Protein 4E6F (pdb70)

Foldseek 3Di:
DDDCVCQFPPLFDDDPLFTKDKDKDFQQPFLQVLLVLLVLLVVQVVQVDPQWGWDDADRVQSKTKIKHKHKQWLDDDPPDTFIKIKIWMWIWGTGNRMIMIMIGQIWIQGPNHDIGTCSVAQDCVHFADPVRPDGPVVRVSVSVRVSVVSVVVSSVVSSPDDDPDD/DCPCLFPPLFDADPLWTKDKDKDFQQVALQVLLVLLVLLVVQVVQVDPQRGWDDDDSVQSKTKTKHKHKQWLDDDPPDTFIKIWIWMWMWGTHGRMIMIMTTFIWIAGPNHDIDTCSQQADLVHQAPPVRPDGDVVRVSVSVRVSVVSVCVSVVVSSPDDDPDVVVVD

Solvent-accessible surface area: 19077 Å² total

Secondary structure (DSSP, 8-state):
----GGGSTTSS-EETTEEEEEEEEE----HHHHHH-----HHHHTT-STT-EEEEEETTTTEEEEEEEEEEEEEE-SS-EEEEEEEEEEEEEEETTEEEEEEEEEEEEETTTEEEEGGGTTSHHHHB-TTSSSB-GGGHHHHHHHHHHHH---HHHHTTPPP---/--GGGSTTSS-EETTEE-EEEEEE----HHHHHH-----HHHHTT-STTSEEEEEETTTTEEEEEEEEEEEEEE-SS-EEEEEEEEEEEEEEETTEEEEEEEEEEEEETTTEEEEHHHHTSHHHHB-TTSSSB-GGGHHHHHHHHHHHH---HHHHTT-----HHHH-

B-factor: mean 24.53, std 13.23, range [7.17, 106.26]

Nearest PDB structures (foldseek):
  4e6f-assembly1_A  TM=1.004E+00  e=3.365E-34  Bacteroides ovatus ATCC 8483
  4jhy-assembly1_A  TM=7.981E-01  e=1.405E-10  Parabacteroides distasonis ATCC 8503
  5d0q-assembly1_C  TM=5.333E-01  e=7.182E-05  Escherichia coli
  6hoo-assembly1_B  TM=2.064E-01  e=4.502E-01  Klebsiella pneumoniae
  3evr-assembly1_A  TM=3.050E-01  e=6.017E+00  Aequorea victoria

CATH classification: 3.30.530.80

Radius of gyration: 22.28 Å; Cα contacts (8 Å, |Δi|>4): 698; chains: 2; bounding box: 56×44×60 Å

Structure (mmCIF, N/CA/C/O backbone):
data_4E6F
#
_entry.id   4E6F
#
_cell.length_a   49.237
_cell.length_b   89.078
_cell.length_c   52.586
_cell.angle_alpha   90.000
_cell.angle_beta   105.490
_cell.angle_gamma   90.000
#
_symmetry.space_group_name_H-M   'P 1 21 1'
#
loop_
_entity.id
_entity.type
_entity.pdbx_description
1 polymer 'Uncharacterized protein'
2 non-polymer 'NITRATE ION'
3 non-polymer 1,2-ETHANEDIOL
4 water water
#
loop_
_atom_site.group_PDB
_atom_site.id
_atom_site.type_symbol
_atom_site.label_atom_id
_atom_site.label_alt_id
_atom_site.label_comp_id
_atom_site.label_asym_id
_atom_site.label_entity_id
_atom_site.label_seq_id
_atom_site.pdbx_PDB_ins_code
_atom_site.Cartn_x
_atom_site.Cartn_y
_atom_site.Cartn_z
_atom_site.occupancy
_atom_site.B_iso_or_equiv
_atom_site.auth_seq_id
_atom_site.auth_comp_id
_atom_site.auth_asym_id
_atom_site.auth_atom_id
_atom_site.pdbx_PDB_model_num
ATOM 1 N N . LYS A 1 7 ? 26.082 39.837 31.091 1.00 60.75 30 LYS A N 1
ATOM 2 C CA . LYS A 1 7 ? 27.324 40.386 30.554 1.00 60.77 30 LYS A CA 1
ATOM 3 C C . LYS A 1 7 ? 27.726 39.647 29.268 1.00 61.67 30 LYS A C 1
ATOM 4 O O . LYS A 1 7 ? 27.860 40.28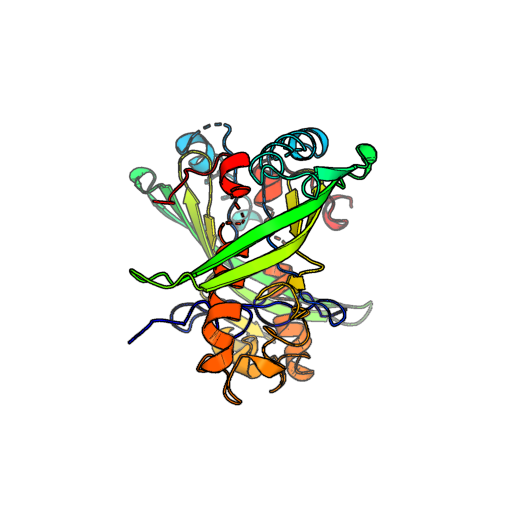9 28.220 1.00 61.81 30 LYS A O 1
ATOM 6 N N . LYS A 1 8 ? 27.893 38.301 29.342 1.00 55.15 31 LYS A N 1
ATOM 7 C CA . LYS A 1 8 ? 28.264 37.462 28.195 1.00 52.61 31 LYS A CA 1
ATOM 8 C C . LYS A 1 8 ? 27.188 37.501 27.112 1.00 51.22 31 LYS A C 1
ATOM 9 O O . LYS A 1 8 ? 25.999 37.340 27.417 1.00 50.94 31 LYS A O 1
ATOM 15 N N . ASP A 1 9 ? 27.606 37.731 25.853 1.00 42.61 32 ASP A N 1
ATOM 16 C CA . ASP A 1 9 ? 26.702 37.734 24.713 1.00 39.32 32 ASP A CA 1
ATOM 17 C C . ASP A 1 9 ? 26.611 36.291 24.205 1.00 36.58 32 ASP A C 1
ATOM 18 O O . ASP A 1 9 ? 27.543 35.788 23.562 1.00 36.29 32 ASP A O 1
ATOM 23 N N . ASP A 1 10 ? 25.506 35.615 24.549 1.00 27.97 33 ASP A N 1
ATOM 24 C CA . ASP A 1 10 ? 25.299 34.204 24.201 1.00 24.21 33 ASP A CA 1
ATOM 25 C C . ASP A 1 10 ? 24.342 34.008 23.018 1.00 27.06 33 ASP A C 1
ATOM 26 O O . ASP A 1 10 ? 23.873 32.890 22.789 1.00 26.05 33 ASP A O 1
ATOM 31 N N . THR A 1 11 ? 24.099 35.073 22.227 1.00 24.65 34 THR A N 1
ATOM 32 C CA . THR A 1 11 ? 23.222 35.051 21.056 1.00 24.51 34 THR A CA 1
ATOM 33 C C . THR A 1 11 ? 23.481 33.812 20.159 1.00 24.94 34 THR A C 1
ATOM 34 O O . THR A 1 11 ? 22.536 33.165 19.722 1.00 24.67 34 THR A O 1
ATOM 38 N N . ARG A 1 12 ? 24.757 33.484 19.910 1.00 21.92 35 ARG A N 1
ATOM 39 C CA . ARG A 1 12 ? 25.168 32.384 19.035 1.00 20.79 35 ARG A CA 1
ATOM 40 C C . ARG A 1 12 ? 24.619 31.031 19.503 1.00 22.21 35 ARG A C 1
ATOM 41 O O . ARG A 1 12 ? 24.335 30.165 18.684 1.00 21.26 35 ARG A O 1
ATOM 49 N N . TYR A 1 13 ? 24.483 30.858 20.814 1.00 19.11 36 TYR A N 1
ATOM 50 C CA . TYR A 1 13 ? 24.213 29.553 21.428 1.00 17.58 36 TYR A CA 1
ATOM 51 C C . TYR A 1 13 ? 22.737 29.229 21.711 1.00 20.06 36 TYR A C 1
ATOM 52 O O . TYR A 1 13 ? 22.443 28.195 22.328 1.00 18.86 36 TYR A O 1
ATOM 61 N N . LEU A 1 14 ? 21.820 30.053 21.242 1.00 19.61 37 LEU A N 1
ATOM 62 C CA . LEU A 1 14 ? 20.419 29.857 21.572 1.00 20.06 37 LEU A CA 1
ATOM 63 C C . LEU A 1 14 ? 19.698 28.990 20.499 1.00 24.61 37 LEU A C 1
ATOM 64 O O . LEU A 1 14 ? 20.253 27.977 20.084 1.00 21.00 37 LEU A O 1
ATOM 69 N N . VAL A 1 15 ? 18.462 29.340 20.108 1.00 25.27 38 VAL A N 1
ATOM 70 C CA . VAL A 1 15 ? 17.624 28.615 19.146 1.00 26.40 38 VAL A CA 1
ATOM 71 C C . VAL A 1 15 ? 18.450 28.163 17.896 1.00 25.73 38 VAL A C 1
ATOM 72 O O . VAL A 1 15 ? 19.127 28.996 17.290 1.00 25.09 38 VAL A O 1
ATOM 76 N N . GLY A 1 16 ? 18.434 26.861 17.597 1.00 21.59 39 GLY A N 1
ATOM 77 C CA . GLY A 1 16 ? 19.112 26.291 16.431 1.00 21.62 39 GLY A CA 1
ATOM 78 C C . GLY A 1 16 ? 20.611 26.032 16.519 1.00 23.45 39 GLY A C 1
ATOM 79 O O . GLY A 1 16 ? 21.193 25.492 15.571 1.00 23.07 39 GLY A O 1
ATOM 80 N N . ALA A 1 17 ? 21.268 26.417 17.637 1.00 19.49 40 ALA A N 1
ATOM 81 C CA . ALA A 1 17 ? 22.721 26.239 17.746 1.00 17.71 40 ALA A CA 1
ATOM 82 C C . ALA A 1 17 ? 23.143 24.770 17.837 1.00 17.38 40 ALA A C 1
ATOM 83 O O . ALA A 1 17 ? 24.287 24.457 17.500 1.00 16.46 40 ALA A O 1
ATOM 85 N N . VAL A 1 18 ? 22.257 23.883 18.341 1.00 15.10 41 VAL A N 1
ATOM 86 C CA . VAL A 1 18 ? 22.584 22.459 18.515 1.00 14.44 41 VAL A CA 1
ATOM 87 C C . VAL A 1 18 ? 21.541 21.648 17.717 1.00 16.44 41 VAL A C 1
ATOM 88 O O . VAL A 1 18 ? 20.475 21.307 18.248 1.00 17.54 41 VAL A O 1
ATOM 92 N N . PRO A 1 19 ? 21.796 21.385 16.424 1.00 15.26 42 PRO A N 1
ATOM 93 C CA . PRO A 1 19 ? 20.783 20.705 15.622 1.00 15.17 42 PRO A CA 1
ATOM 94 C C . PRO A 1 19 ? 20.648 19.242 15.977 1.00 18.68 42 PRO A C 1
ATOM 95 O O . PRO A 1 19 ? 21.623 18.583 16.365 1.00 16.99 42 PRO A O 1
ATOM 99 N N . GLU A 1 20 ? 19.423 18.739 15.813 1.00 16.98 43 GLU A N 1
ATOM 100 C CA . GLU A 1 20 ? 19.103 17.335 16.040 1.00 17.46 43 GLU A CA 1
ATOM 101 C C . GLU A 1 20 ? 18.556 16.746 14.753 1.00 21.86 43 GLU A C 1
ATOM 102 O O . GLU A 1 20 ? 17.751 17.387 14.059 1.00 20.94 43 GLU A O 1
ATOM 108 N N . VAL A 1 21 ? 19.030 15.542 14.420 1.00 19.08 44 VAL A N 1
ATOM 109 C CA . VAL A 1 21 ? 18.608 14.793 13.229 1.00 19.49 44 VAL A CA 1
ATOM 110 C C . VAL A 1 21 ? 18.278 13.384 13.702 1.00 22.99 44 VAL A C 1
ATOM 111 O O . VAL A 1 21 ? 19.142 12.727 14.285 1.00 21.44 44 VAL A O 1
ATOM 115 N N . ASP A 1 22 ? 17.017 12.944 13.493 1.00 23.60 45 ASP A N 1
ATOM 116 C CA . ASP A 1 22 ? 16.527 11.619 13.925 1.00 25.47 45 ASP A CA 1
ATOM 117 C C . ASP A 1 22 ? 16.870 11.363 15.423 1.00 27.96 45 ASP A C 1
ATOM 118 O O . ASP A 1 22 ? 17.372 10.293 15.787 1.00 27.36 45 ASP A O 1
ATOM 123 N N . GLY A 1 23 ? 16.642 12.382 16.252 1.00 24.31 46 GLY A N 1
ATOM 124 C CA . GLY A 1 23 ? 16.878 12.355 17.697 1.00 24.25 46 GLY A CA 1
ATOM 125 C C . GLY A 1 23 ? 18.322 12.412 18.171 1.00 23.78 46 GLY A C 1
ATOM 126 O O . GLY A 1 23 ? 18.583 12.230 19.363 1.00 25.31 46 GLY A O 1
ATOM 127 N N . LYS A 1 24 ? 19.271 12.678 17.252 1.00 18.26 47 LYS A N 1
ATOM 128 C CA A LYS A 1 24 ? 20.702 12.733 17.584 0.70 16.96 47 LYS A CA 1
ATOM 129 C CA B LYS A 1 24 ? 20.692 12.740 17.610 0.30 16.47 47 LYS A CA 1
ATOM 130 C C . LYS A 1 24 ? 21.297 14.099 17.277 1.00 17.09 47 LYS A C 1
ATOM 131 O O . LYS A 1 24 ? 20.878 14.748 16.327 1.00 17.20 47 LYS A O 1
ATOM 142 N N . VAL A 1 25 ? 22.296 14.511 18.055 1.00 14.48 48 VAL A N 1
ATOM 143 C CA . VAL A 1 25 ? 22.958 15.790 17.806 1.00 12.93 48 VAL A CA 1
ATOM 144 C C . VAL A 1 25 ? 23.856 15.654 16.588 1.00 14.10 48 VAL A C 1
ATOM 145 O O . VAL A 1 25 ? 24.747 14.787 16.551 1.00 14.53 48 VAL A O 1
ATOM 149 N N . VAL A 1 26 ? 23.637 16.521 15.590 1.00 11.91 49 VAL A N 1
ATOM 150 C CA . VAL A 1 26 ? 24.466 16.538 14.395 1.00 11.95 49 VAL A CA 1
ATOM 151 C C . VAL A 1 26 ? 24.727 17.989 14.022 1.00 14.70 49 VAL A C 1
ATOM 152 O O . VAL A 1 26 ? 23.785 18.678 13.622 1.00 15.69 49 VAL A O 1
ATOM 156 N N . PHE A 1 27 ? 25.967 18.462 14.143 1.00 12.32 50 PHE A N 1
ATOM 157 C CA . PHE A 1 27 ? 26.289 19.804 13.634 1.00 11.92 50 PHE A CA 1
ATOM 158 C C . PHE A 1 27 ? 26.585 19.650 12.159 1.00 15.01 50 PHE A C 1
ATOM 159 O O . PHE A 1 27 ? 27.186 18.651 11.771 1.00 14.10 50 PHE A O 1
ATOM 167 N N . SER A 1 28 ? 26.159 20.585 11.332 1.00 14.53 51 SER A N 1
ATOM 168 C CA . SER A 1 28 ? 26.431 20.430 9.906 1.00 15.08 51 SER A CA 1
ATOM 169 C C . SER A 1 28 ? 26.641 21.764 9.215 1.00 19.44 51 SER A C 1
ATOM 170 O O . SER A 1 28 ? 26.146 22.813 9.660 1.00 19.20 51 SER A O 1
ATOM 173 N N . LYS A 1 29 ? 27.372 21.704 8.107 1.00 15.36 52 LYS A N 1
ATOM 174 C CA . LYS A 1 29 ? 27.584 22.867 7.267 1.00 14.85 52 LYS A CA 1
ATOM 175 C C . LYS A 1 29 ? 27.736 22.408 5.859 1.00 16.80 52 LYS A C 1
ATOM 176 O O . LYS A 1 29 ? 28.450 21.425 5.575 1.00 15.43 52 LYS A O 1
ATOM 182 N N . GLU A 1 30 ? 27.058 23.123 4.963 1.00 16.45 53 GLU A N 1
ATOM 183 C CA A GLU A 1 30 ? 27.174 22.870 3.542 0.70 16.90 53 GLU A CA 1
ATOM 184 C CA B GLU A 1 30 ? 27.155 22.887 3.538 0.30 16.43 53 GLU A CA 1
ATOM 185 C C . GLU A 1 30 ? 28.135 23.876 2.948 1.00 18.64 53 GLU A C 1
ATOM 186 O O . GLU A 1 30 ? 28.164 25.055 3.381 1.00 17.84 53 GLU A O 1
ATOM 197 N N . PHE A 1 31 ? 28.893 23.437 1.958 1.00 14.22 54 PHE A N 1
ATOM 198 C CA . PHE A 1 31 ? 29.839 24.318 1.270 1.00 14.61 54 PHE A CA 1
ATOM 199 C C . PHE A 1 31 ? 29.543 24.270 -0.205 1.00 16.12 54 PHE A C 1
ATOM 200 O O . PHE A 1 31 ? 29.346 23.173 -0.767 1.00 15.83 54 PHE A O 1
ATOM 208 N N . GLN A 1 32 ? 29.479 25.465 -0.832 1.00 14.30 55 GLN A N 1
ATOM 209 C CA . GLN A 1 32 ? 29.284 25.572 -2.266 1.00 14.72 55 GLN A CA 1
ATOM 210 C C . GLN A 1 32 ? 30.612 25.871 -2.908 1.00 16.86 55 GLN A C 1
ATOM 211 O O . GLN A 1 32 ? 31.166 26.947 -2.661 1.00 17.61 55 GLN A O 1
ATOM 217 N N . ILE A 1 33 ? 31.119 24.921 -3.713 1.00 15.03 56 ILE A N 1
ATOM 218 C CA A ILE A 1 33 ? 32.383 25.040 -4.447 0.70 17.42 56 ILE A CA 1
ATOM 219 C CA B ILE A 1 33 ? 32.385 25.074 -4.456 0.30 13.39 56 ILE A CA 1
ATOM 220 C C . ILE A 1 33 ? 32.024 24.714 -5.899 1.00 18.28 56 ILE A C 1
ATOM 221 O O . ILE A 1 33 ? 32.369 23.642 -6.415 1.00 17.69 56 ILE A O 1
ATOM 230 N N . PRO A 1 34 ? 31.200 25.589 -6.535 1.00 16.78 57 PRO A N 1
ATOM 231 C CA . PRO A 1 34 ? 30.614 25.237 -7.830 1.00 17.44 57 PRO A CA 1
ATOM 232 C C . PRO A 1 34 ? 31.533 24.884 -8.970 1.00 22.79 57 PRO A C 1
ATOM 233 O O . PRO A 1 34 ? 31.123 24.112 -9.848 1.00 23.42 57 PRO A O 1
ATOM 237 N N . GLY A 1 35 ? 32.734 25.430 -8.985 1.00 20.46 58 GLY A N 1
ATOM 238 C CA . GLY A 1 35 ? 33.639 25.078 -10.078 1.00 21.04 58 GLY A CA 1
ATOM 239 C C . GLY A 1 35 ? 34.284 23.701 -9.984 1.00 24.92 58 GLY A C 1
ATOM 240 O O . GLY A 1 35 ? 34.780 23.188 -11.000 1.00 26.32 58 GLY A O 1
ATOM 249 N N . SER A 1 37 ? 34.767 19.508 -9.391 1.00 20.66 60 SER A N 1
ATOM 250 C CA . SER A 1 37 ? 34.085 18.243 -9.621 1.00 19.95 60 SER A CA 1
ATOM 251 C C . SER A 1 37 ? 34.015 17.472 -8.321 1.00 21.32 60 SER A C 1
ATOM 252 O O . SER A 1 37 ? 34.728 17.809 -7.364 1.00 19.74 60 SER A O 1
ATOM 255 N N . GLN A 1 38 ? 33.191 16.420 -8.294 1.00 19.35 61 GLN A N 1
ATOM 256 C CA . GLN A 1 38 ? 33.099 15.583 -7.094 1.00 17.98 61 GLN A CA 1
ATOM 257 C C . GLN A 1 38 ? 34.499 15.059 -6.681 1.00 21.66 61 GLN A C 1
ATOM 258 O O . GLN A 1 38 ? 34.841 15.089 -5.481 1.00 20.97 61 GLN A O 1
ATOM 264 N N . ALA A 1 39 ? 35.303 14.585 -7.660 1.00 20.96 62 ALA A N 1
ATOM 265 C CA . ALA A 1 39 ? 36.642 14.041 -7.397 1.00 21.79 62 ALA A CA 1
ATOM 266 C C . ALA A 1 39 ? 37.580 15.087 -6.786 1.00 23.65 62 ALA A C 1
ATOM 267 O O . ALA A 1 39 ? 38.280 14.777 -5.833 1.00 22.94 62 ALA A O 1
ATOM 269 N N . GLN A 1 40 ? 37.527 16.345 -7.259 1.00 20.93 63 GLN A N 1
ATOM 270 C CA . GLN A 1 40 ? 38.378 17.399 -6.691 1.00 19.30 63 GLN A CA 1
ATOM 271 C C . GLN A 1 40 ? 38.004 17.701 -5.214 1.00 21.26 63 GLN A C 1
ATOM 272 O O . GLN A 1 40 ? 38.873 17.934 -4.367 1.00 20.29 63 GLN A O 1
ATOM 278 N N . ILE A 1 41 ? 36.710 17.716 -4.929 1.00 17.89 64 ILE A N 1
ATOM 279 C CA . ILE A 1 41 ? 36.217 17.998 -3.563 1.00 16.00 64 ILE A CA 1
ATOM 280 C C . ILE A 1 41 ? 36.614 16.849 -2.632 1.00 19.34 64 ILE A C 1
ATOM 281 O O . ILE A 1 41 ? 37.115 17.078 -1.513 1.00 17.90 64 ILE A O 1
ATOM 286 N N . TYR A 1 42 ? 36.400 15.604 -3.119 1.00 16.70 65 TYR A N 1
ATOM 287 C CA . TYR A 1 42 ? 36.734 14.401 -2.363 1.00 16.23 65 TYR A CA 1
ATOM 288 C C . TYR A 1 42 ? 38.240 14.400 -2.016 1.00 19.62 65 TYR A C 1
ATOM 289 O O . TYR A 1 42 ? 38.599 14.091 -0.876 1.00 18.88 65 TYR A O 1
ATOM 298 N N . ASP A 1 43 ? 39.124 14.742 -2.994 1.00 18.43 66 ASP A N 1
ATOM 299 C CA A ASP A 1 43 ? 40.560 14.752 -2.725 0.70 18.15 66 ASP A CA 1
ATOM 300 C CA B ASP A 1 43 ? 40.574 14.780 -2.775 0.30 18.68 66 ASP A CA 1
ATOM 301 C C . ASP A 1 43 ? 40.934 15.861 -1.755 1.00 21.18 66 ASP A C 1
ATOM 302 O O . ASP A 1 43 ? 41.814 15.663 -0.925 1.00 20.26 66 ASP A O 1
ATOM 311 N N . THR A 1 44 ? 40.274 17.032 -1.839 1.00 17.79 67 THR A N 1
ATOM 312 C CA . THR A 1 44 ? 40.569 18.121 -0.900 1.00 17.53 67 THR A CA 1
ATOM 313 C C . THR A 1 44 ? 40.170 17.727 0.516 1.00 18.85 67 THR A C 1
ATOM 314 O O . THR A 1 44 ? 40.882 18.027 1.484 1.00 17.71 67 THR A O 1
ATOM 326 N N . THR A 1 46 ? 39.720 14.540 1.750 1.00 15.67 69 THR A N 1
ATOM 327 C CA A THR A 1 46 ? 40.491 13.446 2.361 0.50 15.07 69 THR A CA 1
ATOM 328 C CA B THR A 1 46 ? 40.533 13.445 2.285 0.50 14.97 69 THR A CA 1
ATOM 329 C C . THR A 1 46 ? 41.784 14.025 2.940 1.00 18.45 69 THR A C 1
ATOM 330 O O . THR A 1 46 ? 42.137 13.677 4.080 1.00 17.33 69 THR A O 1
ATOM 337 N N . LYS A 1 47 ? 42.474 14.927 2.192 1.00 16.97 70 LYS A N 1
ATOM 338 C CA A LYS A 1 47 ? 43.701 15.545 2.688 0.50 17.57 70 LYS A CA 1
ATOM 339 C CA B LYS A 1 47 ? 43.696 15.559 2.679 0.50 17.58 70 LYS A CA 1
ATOM 340 C C . LYS A 1 47 ? 43.397 16.385 3.927 1.00 19.77 70 LYS A C 1
ATOM 341 O O . LYS A 1 47 ? 44.119 16.306 4.920 1.00 20.17 70 LYS A O 1
ATOM 346 N N . TRP A 1 48 ? 42.316 17.170 3.892 1.00 16.68 71 TRP A N 1
ATOM 347 C CA . TRP A 1 48 ? 41.969 17.988 5.052 1.00 17.29 71 TRP A CA 1
ATOM 348 C C . TRP A 1 48 ? 41.691 17.110 6.278 1.00 19.26 71 TRP A C 1
ATOM 349 O O . TRP A 1 48 ? 42.248 17.358 7.359 1.00 18.28 71 TRP A O 1
ATOM 368 N N . ASP A 1 50 ? 42.526 14.038 6.908 1.00 14.55 73 ASP A N 1
ATOM 369 C CA . ASP A 1 50 ? 43.723 13.316 7.333 1.00 15.01 73 ASP A CA 1
ATOM 370 C C . ASP A 1 50 ? 44.610 14.218 8.200 1.00 19.48 73 ASP A C 1
ATOM 371 O O . ASP A 1 50 ? 45.000 13.829 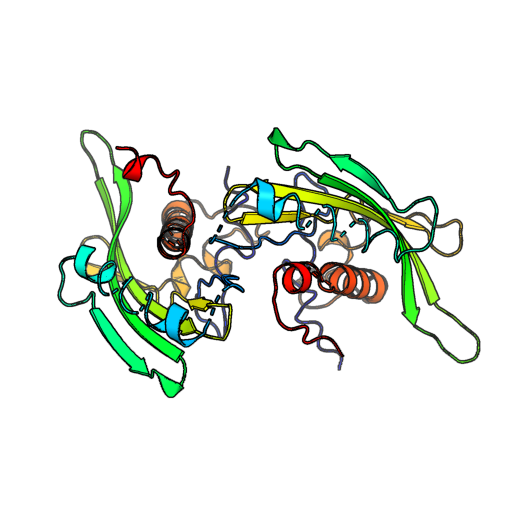9.296 1.00 17.46 73 ASP A O 1
ATOM 376 N N . GLU A 1 51 ? 44.901 15.440 7.717 1.00 17.43 74 GLU A N 1
ATOM 377 C CA A GLU A 1 51 ? 45.743 16.365 8.467 0.50 18.07 74 GLU A CA 1
ATOM 378 C CA B GLU A 1 51 ? 45.738 16.387 8.447 0.50 18.04 74 GLU A CA 1
ATOM 379 C C . GLU A 1 51 ? 45.059 16.851 9.742 1.00 20.79 74 GLU A C 1
ATOM 380 O O . GLU A 1 51 ? 45.701 16.938 10.794 1.00 20.81 74 GLU A O 1
ATOM 391 N N . ARG A 1 52 ? 43.750 17.139 9.680 1.00 17.03 75 ARG A N 1
ATOM 392 C CA . ARG A 1 52 ? 43.008 17.615 10.846 1.00 15.99 75 ARG A CA 1
ATOM 393 C C . ARG A 1 52 ? 42.992 16.567 11.968 1.00 18.25 75 ARG A C 1
ATOM 394 O O . ARG A 1 52 ? 43.124 16.912 13.140 1.00 17.75 75 ARG A O 1
ATOM 402 N N . LEU A 1 53 ? 42.821 15.289 11.615 1.00 14.29 76 LEU A N 1
ATOM 403 C CA . LEU A 1 53 ? 42.800 14.263 12.653 1.00 14.43 76 LEU A CA 1
ATOM 404 C C . LEU A 1 53 ? 44.221 13.924 13.126 1.00 19.06 76 LEU A C 1
ATOM 405 O O . LEU A 1 53 ? 44.394 13.620 14.304 1.00 17.79 76 LEU A O 1
ATOM 410 N N . LYS A 1 54 ? 45.234 14.018 12.237 1.00 16.72 77 LYS A N 1
ATOM 411 C CA A LYS A 1 54 ? 46.622 13.789 12.666 0.50 18.15 77 LYS A CA 1
ATOM 412 C CA B LYS A 1 54 ? 46.634 13.807 12.647 0.50 18.22 77 LYS A CA 1
ATOM 413 C C . LYS A 1 54 ? 47.002 14.832 13.709 1.00 22.18 77 LYS A C 1
ATOM 414 O O . LYS A 1 54 ? 47.754 14.522 14.629 1.00 22.19 77 LYS A O 1
ATOM 425 N N . GLU A 1 55 ? 46.430 16.058 13.602 1.00 19.67 78 GLU A N 1
ATOM 426 C CA . GLU A 1 55 ? 46.724 17.147 14.549 1.00 20.47 78 GLU A CA 1
ATOM 427 C C . GLU A 1 55 ? 46.264 16.827 15.970 1.00 23.23 78 GLU A C 1
ATOM 428 O O . GLU A 1 55 ? 46.820 17.384 16.914 1.00 23.73 78 GLU A O 1
ATOM 434 N N . ASN A 1 56 ? 45.301 15.902 16.139 1.00 19.18 79 ASN A N 1
ATOM 435 C CA . ASN A 1 56 ? 44.855 15.477 17.472 1.00 18.72 79 ASN A CA 1
ATOM 436 C C . ASN A 1 56 ? 45.957 14.711 18.221 1.00 23.58 79 ASN A C 1
ATOM 437 O O . ASN A 1 56 ? 45.918 14.628 19.446 1.00 23.10 79 ASN A O 1
ATOM 442 N N . LYS A 1 57 ? 46.920 14.132 17.473 1.00 21.84 80 LYS A N 1
ATOM 443 C CA . LYS A 1 57 ? 48.089 13.409 18.006 1.00 22.40 80 LYS A CA 1
ATOM 444 C C . LYS A 1 57 ? 47.689 12.268 18.970 1.00 26.62 80 LYS A C 1
AT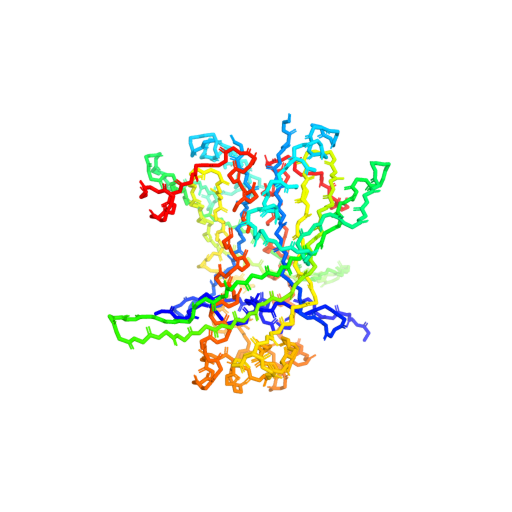OM 445 O O . LYS A 1 57 ? 48.216 12.168 20.083 1.00 26.23 80 LYS A O 1
ATOM 451 N N . ASN A 1 58 ? 46.741 11.421 18.549 1.00 21.77 81 ASN A N 1
ATOM 452 C CA . ASN A 1 58 ? 46.367 10.241 19.331 1.00 22.00 81 ASN A CA 1
ATOM 453 C C . ASN A 1 58 ? 45.882 9.135 18.401 1.00 24.04 81 ASN A C 1
ATOM 454 O O . ASN A 1 58 ? 45.455 9.397 17.263 1.00 23.11 81 ASN A O 1
ATOM 459 N N . ILE A 1 59 ? 45.922 7.891 18.899 1.00 23.04 82 ILE A N 1
ATOM 460 C CA . ILE A 1 59 ? 45.525 6.720 18.123 1.00 23.64 82 ILE A CA 1
ATOM 461 C C . ILE A 1 59 ? 43.996 6.640 17.888 1.00 25.59 82 ILE A C 1
ATOM 462 O O . ILE A 1 59 ? 43.572 5.943 16.968 1.00 24.38 82 ILE A O 1
ATOM 467 N N . ASP A 1 60 ? 43.187 7.393 18.654 1.00 21.60 83 ASP A N 1
ATOM 468 C CA . ASP A 1 60 ? 41.725 7.380 18.494 1.00 21.14 83 ASP A CA 1
ATOM 469 C C . ASP A 1 60 ? 41.242 8.458 17.506 1.00 20.97 83 ASP A C 1
ATOM 470 O O . ASP A 1 60 ? 40.036 8.746 17.426 1.00 20.08 83 ASP A O 1
ATOM 475 N N . SER A 1 61 ? 42.185 9.020 16.717 1.00 15.63 84 SER A N 1
ATOM 476 C CA . SER A 1 61 ? 41.881 10.028 15.707 1.00 14.76 84 SER A CA 1
ATOM 477 C C . SER A 1 61 ? 42.423 9.587 14.360 1.00 17.65 84 SER A C 1
ATOM 478 O O . SER A 1 61 ? 43.640 9.504 14.162 1.00 18.01 84 SER A O 1
ATOM 481 N N . ARG A 1 62 ? 41.516 9.255 13.420 1.00 13.64 85 ARG A N 1
ATOM 482 C CA . ARG A 1 62 ? 41.938 8.764 12.113 1.00 13.70 85 ARG A CA 1
ATOM 483 C C . ARG A 1 62 ? 40.749 8.669 11.161 1.00 14.45 85 ARG A C 1
ATOM 484 O O . ARG A 1 62 ? 39.579 8.563 11.611 1.00 13.95 85 ARG A O 1
ATOM 492 N N . ILE A 1 63 ? 41.040 8.649 9.846 1.00 12.42 86 ILE A N 1
ATOM 493 C CA . ILE A 1 63 ? 39.997 8.376 8.857 1.00 11.82 86 ILE A CA 1
ATOM 494 C C . ILE A 1 63 ? 39.702 6.888 8.959 1.00 14.64 86 ILE A C 1
ATOM 495 O O . ILE A 1 63 ? 40.642 6.082 8.973 1.00 15.34 86 ILE A O 1
ATOM 500 N N . VAL A 1 64 ? 38.405 6.502 8.993 1.00 11.11 87 VAL A N 1
ATOM 501 C CA . VAL A 1 64 ? 38.078 5.069 9.097 1.00 10.55 87 VAL A CA 1
ATOM 502 C C . VAL A 1 64 ? 37.282 4.540 7.894 1.00 13.14 87 VAL A C 1
ATOM 503 O O . VAL A 1 64 ? 37.147 3.309 7.737 1.00 13.43 87 VAL A O 1
ATOM 507 N N . PHE A 1 65 ? 36.767 5.450 7.046 1.00 11.56 88 PHE A N 1
ATOM 508 C CA . PHE A 1 65 ? 35.961 5.047 5.904 1.00 11.90 88 PHE A CA 1
ATOM 509 C C . PHE A 1 65 ? 36.139 6.033 4.773 1.00 13.07 88 PHE A C 1
ATOM 510 O O . PHE A 1 65 ? 36.104 7.257 5.005 1.00 12.54 88 PHE A O 1
ATOM 518 N N . SER A 1 66 ? 36.232 5.519 3.553 1.00 12.44 89 SER A N 1
ATOM 519 C CA . SER A 1 66 ? 36.170 6.386 2.388 1.00 12.40 89 SER A CA 1
ATOM 520 C C . SER A 1 66 ? 35.668 5.583 1.194 1.00 15.34 89 SER A C 1
ATOM 521 O O . SER A 1 66 ? 36.108 4.444 0.965 1.00 15.32 89 SER A O 1
ATOM 524 N N . ASP A 1 67 ? 34.689 6.142 0.481 1.00 14.77 90 ASP A N 1
ATOM 525 C CA . ASP A 1 67 ? 34.169 5.534 -0.738 1.00 15.79 90 ASP A CA 1
ATOM 526 C C . ASP A 1 67 ? 34.320 6.582 -1.836 1.00 20.22 90 ASP A C 1
ATOM 527 O O . ASP A 1 67 ? 33.569 7.576 -1.867 1.00 19.15 90 ASP A O 1
ATOM 532 N N . GLU A 1 68 ? 35.342 6.417 -2.679 1.00 20.44 91 GLU A N 1
ATOM 533 C CA . GLU A 1 68 ? 35.675 7.400 -3.713 1.00 22.30 91 GLU A CA 1
ATOM 534 C C . GLU A 1 68 ? 34.521 7.634 -4.703 1.00 28.49 91 GLU A C 1
ATOM 535 O O . GLU A 1 68 ? 34.221 8.795 -5.010 1.00 29.04 91 GLU A O 1
ATOM 541 N N . ALA A 1 69 ? 33.858 6.564 -5.176 1.00 25.47 92 ALA A N 1
ATOM 542 C CA . ALA A 1 69 ? 32.773 6.751 -6.159 1.00 26.29 92 ALA A CA 1
ATOM 543 C C . ALA A 1 69 ? 31.600 7.535 -5.552 1.00 29.92 92 ALA A C 1
ATOM 544 O O . ALA A 1 69 ? 31.077 8.458 -6.201 1.00 30.22 92 ALA A O 1
ATOM 546 N N . LYS A 1 70 ? 31.240 7.224 -4.293 1.00 27.18 93 LYS A N 1
ATOM 547 C CA . LYS A 1 70 ? 30.134 7.892 -3.593 1.00 26.89 93 LYS A CA 1
ATOM 548 C C . LYS A 1 70 ? 30.529 9.200 -2.933 1.00 29.91 93 LYS A C 1
ATOM 549 O O . LYS A 1 70 ? 29.652 9.885 -2.406 1.00 32.05 93 LYS A O 1
ATOM 555 N N . GLY A 1 71 ? 31.817 9.531 -2.976 1.00 22.83 94 GLY A N 1
ATOM 556 C CA . GLY A 1 71 ? 32.380 10.753 -2.414 1.00 20.77 94 GLY A CA 1
ATOM 557 C C . GLY A 1 71 ? 32.129 10.892 -0.921 1.00 20.37 94 GLY A C 1
ATOM 558 O O . GLY A 1 71 ? 32.001 12.018 -0.434 1.00 18.39 94 GLY A O 1
ATOM 559 N N . THR A 1 72 ? 32.080 9.755 -0.174 1.00 16.98 95 THR A N 1
ATOM 560 C CA A THR A 1 72 ? 31.841 9.788 1.274 0.50 14.72 95 THR A CA 1
ATOM 561 C CA B THR A 1 72 ? 31.833 9.807 1.258 0.50 15.05 95 THR A CA 1
ATOM 562 C C . THR A 1 72 ? 33.117 9.472 2.039 1.00 15.65 95 THR A C 1
ATOM 563 O O . THR A 1 72 ? 33.903 8.604 1.629 1.00 14.95 95 THR A O 1
ATOM 570 N N . ILE A 1 73 ? 33.335 10.202 3.139 1.00 13.51 96 ILE A N 1
ATOM 571 C CA . ILE A 1 73 ? 34.512 10.027 3.984 1.00 12.33 96 ILE A CA 1
ATOM 572 C C . ILE A 1 73 ? 34.065 10.103 5.419 1.00 13.53 96 ILE A C 1
ATOM 573 O O . ILE A 1 73 ? 33.282 11.008 5.754 1.00 14.38 96 ILE A O 1
ATOM 578 N N . ALA A 1 74 ? 34.569 9.226 6.274 1.00 10.94 97 ALA A N 1
ATOM 579 C CA . ALA A 1 74 ? 34.267 9.375 7.691 1.00 10.74 97 ALA A CA 1
ATOM 580 C C . ALA A 1 74 ? 35.507 9.135 8.512 1.00 12.41 97 ALA A C 1
ATOM 581 O O . ALA A 1 74 ? 36.306 8.244 8.209 1.00 12.25 97 ALA A O 1
ATOM 583 N N . GLY A 1 75 ? 35.634 9.914 9.575 1.00 12.06 98 GLY A N 1
ATOM 584 C CA . GLY A 1 75 ? 36.751 9.747 10.491 1.00 12.48 98 GLY A CA 1
ATOM 585 C C . GLY A 1 75 ? 36.270 9.847 11.913 1.00 14.55 98 GLY A C 1
ATOM 586 O O . GLY A 1 75 ? 35.157 10.334 12.172 1.00 13.06 98 GLY A O 1
ATOM 587 N N . VAL A 1 76 ? 37.087 9.369 12.833 1.00 11.88 99 VAL A N 1
ATOM 588 C CA . VAL A 1 76 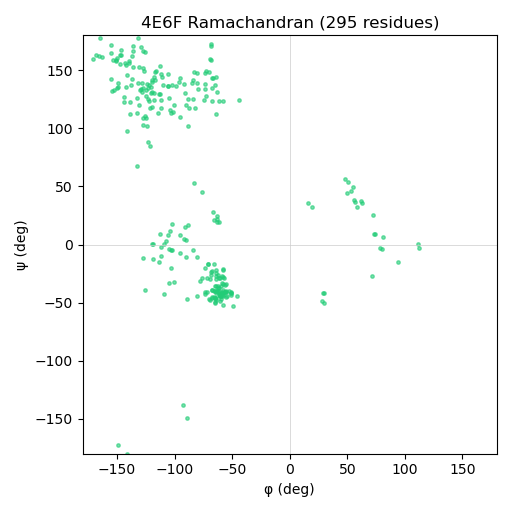? 36.782 9.495 14.251 1.00 11.80 99 VAL A CA 1
ATOM 589 C C . VAL A 1 76 ? 37.865 10.340 14.892 1.00 15.18 99 VAL A C 1
ATOM 590 O O . VAL A 1 76 ? 39.005 10.332 14.440 1.00 13.99 99 VAL A O 1
ATOM 594 N N . GLY A 1 77 ? 37.488 11.082 15.915 1.00 14.39 100 GLY A N 1
ATOM 595 C CA . GLY A 1 77 ? 38.435 11.943 16.599 1.00 14.68 100 GLY A CA 1
ATOM 596 C C . GLY A 1 77 ? 38.245 11.938 18.096 1.00 16.67 100 GLY A C 1
ATOM 597 O O . GLY A 1 77 ? 37.156 11.646 18.614 1.00 15.36 100 GLY A O 1
ATOM 598 N N . GLU A 1 78 ? 39.318 12.315 18.782 1.00 14.52 101 GLU A N 1
ATOM 599 C CA . GLU A 1 78 ? 39.321 12.416 20.233 1.00 14.44 101 GLU A CA 1
ATOM 600 C C . GLU A 1 78 ? 40.187 13.604 20.595 1.00 17.98 101 GLU A C 1
ATOM 601 O O . GLU A 1 78 ? 41.328 13.711 20.128 1.00 18.19 101 GLU A O 1
ATOM 607 N N . GLU A 1 79 ? 39.635 14.519 21.390 1.00 16.51 102 GLU A N 1
ATOM 608 C CA . GLU A 1 79 ? 40.373 15.725 21.792 1.00 16.44 102 GLU A CA 1
ATOM 609 C C . GLU A 1 79 ? 39.999 16.160 23.173 1.00 18.99 102 GLU A C 1
ATOM 610 O O . GLU A 1 79 ? 38.956 15.747 23.688 1.00 16.62 102 GLU A O 1
ATOM 616 N N . TRP A 1 80 ? 40.796 17.087 23.729 1.00 17.52 103 TRP A N 1
ATOM 617 C CA . TRP A 1 80 ? 40.408 17.790 24.939 1.00 18.09 103 TRP A CA 1
ATOM 618 C C . TRP A 1 80 ? 39.699 19.067 24.544 1.00 20.95 103 TRP A C 1
ATOM 619 O O . TRP A 1 80 ? 40.166 19.777 23.632 1.00 19.66 103 TRP A O 1
ATOM 630 N N . ILE A 1 81 ? 38.605 19.387 25.255 1.00 16.47 104 ILE A N 1
ATOM 631 C CA . ILE A 1 81 ? 37.914 20.672 25.155 1.00 15.74 104 ILE A CA 1
ATOM 632 C C . ILE A 1 81 ? 38.153 21.369 26.495 1.00 19.27 104 ILE A C 1
ATOM 633 O O . ILE A 1 81 ? 37.751 20.829 27.525 1.00 18.29 104 ILE A O 1
ATOM 638 N N . VAL A 1 82 ? 38.824 22.519 26.490 1.00 16.64 105 VAL A N 1
ATOM 639 C CA . VAL A 1 82 ? 39.102 23.220 27.748 1.00 17.30 105 VAL A CA 1
ATOM 640 C C . VAL A 1 82 ? 37.973 24.203 28.046 1.00 20.06 105 VAL A C 1
ATOM 641 O O . VAL A 1 82 ? 37.653 25.045 27.207 1.00 20.53 105 VAL A O 1
ATOM 645 N N . PHE A 1 83 ? 37.433 24.162 29.280 1.00 16.77 106 PHE A N 1
ATOM 646 C CA . PHE A 1 83 ? 36.390 25.109 29.696 1.00 16.53 106 PHE A CA 1
ATOM 647 C C . PHE A 1 83 ? 37.015 26.368 30.292 1.00 19.96 106 PHE A C 1
ATOM 648 O O . PHE A 1 83 ? 36.607 27.487 29.992 1.00 20.06 106 PHE A O 1
ATOM 656 N N . SER A 1 84 ? 37.983 26.170 31.195 1.00 18.38 107 SER A N 1
ATOM 657 C CA . SER A 1 84 ? 38.648 27.260 31.887 1.00 19.71 107 SER A CA 1
ATOM 658 C C . SER A 1 84 ? 39.896 26.762 32.566 1.00 19.61 107 SER A C 1
ATOM 659 O O . SER A 1 84 ? 40.088 25.554 32.764 1.00 20.31 107 SER A O 1
ATOM 662 N N . SER A 1 85 ? 40.746 27.709 32.895 1.00 19.41 108 SER A N 1
ATOM 663 C CA A SER A 1 85 ? 41.960 27.395 33.614 0.50 20.43 108 SER A CA 1
ATOM 664 C CA B SER A 1 85 ? 42.029 27.463 33.522 0.50 21.10 108 SER A CA 1
ATOM 665 C C . SER A 1 85 ? 42.297 28.551 34.539 1.00 23.88 108 SER A C 1
ATOM 666 O O . SER A 1 85 ? 42.003 29.729 34.265 1.00 23.39 108 SER A O 1
ATOM 671 N N A SER A 1 86 ? 42.838 28.219 35.723 0.50 20.94 109 SER A N 1
ATOM 672 N N B SER A 1 86 ? 42.840 28.160 35.680 0.50 22.52 109 SER A N 1
ATOM 673 C CA A SER A 1 86 ? 43.292 29.159 36.741 0.50 21.51 109 SER A CA 1
ATOM 674 C CA B SER A 1 86 ? 43.244 29.006 36.777 0.50 23.59 109 SER A CA 1
ATOM 675 C C A SER A 1 86 ? 44.660 28.673 37.210 0.50 25.00 109 SER A C 1
ATOM 676 C C B SER A 1 86 ? 44.552 28.464 37.310 0.50 25.09 109 SER A C 1
ATOM 677 O O A SER A 1 86 ? 45.048 27.576 36.786 0.50 23.77 109 SER A O 1
ATOM 678 O O B SER A 1 86 ? 44.964 27.381 36.868 0.50 22.49 109 SER A O 1
ATOM 683 N N A ALA A 1 87 ? 45.379 29.435 38.055 0.50 25.56 110 ALA A N 1
ATOM 684 N N B ALA A 1 87 ? 45.153 29.139 38.290 0.50 24.18 110 ALA A N 1
ATOM 685 C CA A ALA A 1 87 ? 46.709 29.027 38.524 0.50 26.79 110 ALA A CA 1
ATOM 686 C CA B ALA A 1 87 ? 46.360 28.642 38.950 0.50 24.63 110 ALA A CA 1
ATOM 687 C C A ALA A 1 87 ? 46.739 27.542 38.939 0.50 30.92 110 ALA A C 1
ATOM 688 C C B ALA A 1 87 ? 46.075 27.277 39.610 0.50 27.91 110 ALA A C 1
ATOM 689 O O A ALA A 1 87 ? 47.537 26.774 38.390 0.50 31.27 110 ALA A O 1
ATOM 690 O O B ALA A 1 87 ? 46.937 26.395 39.579 0.50 29.64 110 ALA A O 1
ATOM 693 N N A LEU A 1 88 ? 45.793 27.131 39.804 0.50 25.90 111 LEU A N 1
ATOM 694 N N B LEU A 1 88 ? 44.856 27.083 40.159 0.50 22.76 111 LEU A N 1
ATOM 695 C CA A LEU A 1 88 ? 45.733 25.795 40.406 0.50 25.14 111 LEU A CA 1
ATOM 696 C CA B LEU A 1 88 ? 44.539 25.837 40.880 0.50 22.21 111 LEU A CA 1
ATOM 697 C C A LEU A 1 88 ? 45.006 24.737 39.617 0.50 27.16 111 LEU A C 1
ATOM 698 C C B LEU A 1 88 ? 43.474 24.984 40.200 0.50 25.18 111 LEU A C 1
ATOM 699 O O A LEU A 1 88 ? 45.421 23.579 39.691 0.50 27.68 111 LEU A O 1
ATOM 700 O O B LEU A 1 88 ? 42.902 24.093 40.842 0.50 25.37 111 LEU A O 1
ATOM 709 N N A SER A 1 89 ? 43.889 25.094 38.943 0.50 22.18 112 SER A N 1
ATOM 710 N N B SER A 1 89 ? 43.246 25.181 38.888 0.50 21.19 112 SER A N 1
ATOM 711 C CA A SER A 1 89 ? 42.983 24.137 38.321 0.50 20.82 112 SER A CA 1
ATOM 712 C CA B SER A 1 89 ? 42.232 24.385 38.223 0.50 21.18 112 SER A CA 1
ATOM 713 C C A SER A 1 89 ? 42.890 24.263 36.795 0.50 22.29 112 SER A C 1
ATOM 714 C C B SER A 1 89 ? 42.402 24.378 36.730 0.50 23.05 112 SER A C 1
ATOM 715 O O A SER A 1 89 ? 43.185 25.322 36.251 0.50 21.10 112 SER A O 1
ATOM 716 O O B SER A 1 89 ? 42.511 25.438 36.126 0.50 22.95 112 SER A O 1
ATOM 721 N N . LEU A 1 90 ? 42.412 23.197 36.135 1.00 20.46 113 LEU A N 1
ATOM 722 C CA . LEU A 1 90 ? 42.278 23.095 34.698 1.00 21.82 113 LEU A CA 1
ATOM 723 C C . LEU A 1 90 ? 41.000 22.322 34.516 1.00 23.65 113 LEU A C 1
ATOM 724 O O . LEU A 1 90 ? 40.923 21.178 34.963 1.00 25.58 113 LEU A O 1
ATOM 729 N N . ASP A 1 91 ? 39.956 22.976 34.000 1.00 18.34 114 ASP A N 1
ATOM 730 C CA . ASP A 1 91 ? 38.675 22.318 33.828 1.00 16.45 114 ASP A CA 1
ATOM 731 C C . ASP A 1 91 ? 38.521 21.987 32.357 1.00 19.73 114 ASP A C 1
ATOM 732 O O . ASP A 1 91 ? 38.444 22.907 31.539 1.00 19.65 114 ASP A O 1
ATOM 737 N N . ARG A 1 92 ? 38.518 20.696 32.018 1.00 17.28 115 ARG A N 1
ATOM 738 C CA . ARG A 1 92 ? 38.413 20.264 30.630 1.00 16.82 115 ARG A CA 1
ATOM 739 C C . ARG A 1 92 ? 37.650 18.960 30.524 1.00 17.59 115 ARG A C 1
ATOM 740 O O . ARG A 1 92 ? 37.531 18.232 31.516 1.00 16.61 115 ARG A O 1
ATOM 748 N N . THR A 1 93 ? 37.182 18.636 29.313 1.00 15.60 116 THR A N 1
ATOM 749 C CA . THR A 1 93 ? 36.545 17.362 29.070 1.00 15.07 116 THR A CA 1
ATOM 750 C C . THR A 1 93 ? 37.201 16.682 27.885 1.00 17.84 116 THR A C 1
ATOM 751 O O . THR A 1 93 ? 37.714 17.361 26.986 1.00 16.85 116 THR A O 1
ATOM 755 N N . LEU A 1 94 ? 37.166 15.352 27.873 1.00 15.78 117 LEU A N 1
ATOM 756 C CA . LEU A 1 94 ? 37.546 14.649 26.654 1.00 15.23 117 LEU A CA 1
ATOM 757 C C . LEU A 1 94 ? 36.302 14.655 25.788 1.00 17.61 117 LEU A C 1
ATOM 758 O O . LEU A 1 94 ? 35.182 14.644 26.315 1.00 14.95 117 LEU A O 1
ATOM 763 N N . VAL A 1 95 ? 36.473 14.682 24.472 1.00 15.46 118 VAL A N 1
ATOM 764 C CA . VAL A 1 95 ? 35.352 14.566 23.558 1.00 14.34 118 VAL A CA 1
ATOM 765 C C . VAL A 1 95 ? 35.734 13.535 22.515 1.00 15.42 118 VAL A C 1
ATOM 766 O O . VAL A 1 95 ? 36.882 13.514 22.084 1.00 15.52 118 VAL A O 1
ATOM 770 N N . ASN A 1 96 ? 34.790 12.666 22.145 1.00 13.61 119 ASN A N 1
ATOM 771 C CA . ASN A 1 96 ? 34.942 11.715 21.043 1.00 13.38 119 ASN A CA 1
ATOM 772 C C . ASN A 1 96 ? 33.863 12.038 20.063 1.00 14.33 119 ASN A C 1
ATOM 773 O O . ASN A 1 96 ? 32.744 12.381 20.463 1.00 13.60 119 ASN A O 1
ATOM 778 N N . TYR A 1 97 ? 34.184 11.955 18.769 1.00 12.54 120 TYR A N 1
ATOM 779 C CA . TYR A 1 97 ? 33.192 12.344 17.768 1.00 11.85 120 TYR A CA 1
ATOM 780 C C . TYR A 1 97 ? 33.460 11.642 16.441 1.00 13.80 120 TYR A C 1
ATOM 781 O O . TYR A 1 97 ? 34.532 11.065 16.262 1.00 12.59 120 TYR A O 1
ATOM 790 N N . GLN A 1 98 ? 32.525 11.775 15.489 1.00 11.67 121 GLN A N 1
ATOM 791 C CA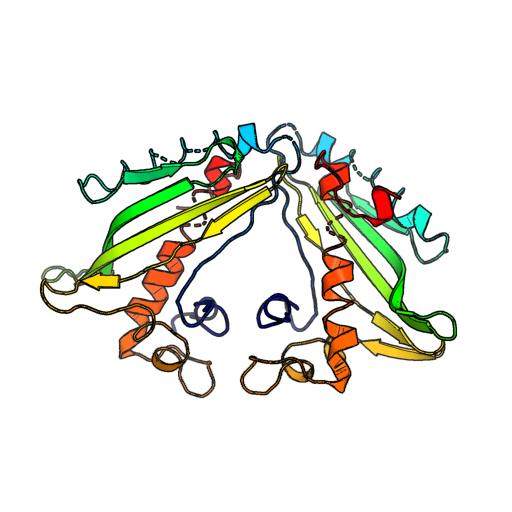 . GLN A 1 98 ? 32.733 11.311 14.132 1.00 11.15 121 GLN A CA 1
ATOM 792 C C . GLN A 1 98 ? 32.550 12.494 13.201 1.00 12.77 121 GLN A C 1
ATOM 793 O O . GLN A 1 98 ? 31.658 13.324 13.418 1.00 12.28 121 GLN A O 1
ATOM 799 N N . ILE A 1 99 ? 33.443 12.607 12.201 1.00 11.08 122 ILE A N 1
ATOM 800 C CA . ILE A 1 99 ? 33.316 13.616 11.135 1.00 10.14 122 ILE A CA 1
ATOM 801 C C . ILE A 1 99 ? 32.841 12.851 9.915 1.00 13.30 122 ILE A C 1
ATOM 802 O O . ILE A 1 99 ? 33.508 11.892 9.523 1.00 12.95 122 ILE A O 1
ATOM 807 N N . THR A 1 100 ? 31.738 13.276 9.297 1.00 10.98 123 THR A N 1
ATOM 808 C CA . THR A 1 100 ? 31.194 12.617 8.109 1.00 10.98 123 THR A CA 1
ATOM 809 C C . THR A 1 100 ? 31.131 13.647 7.006 1.00 13.10 123 THR A C 1
ATOM 810 O O . THR A 1 100 ? 30.477 14.684 7.179 1.00 13.75 123 THR A O 1
ATOM 814 N N . VAL A 1 101 ? 31.770 13.362 5.874 1.00 12.00 124 VAL A N 1
ATOM 815 C CA . VAL A 1 101 ? 31.826 14.295 4.737 1.00 12.01 124 VAL A CA 1
ATOM 816 C C . VAL A 1 101 ? 31.205 13.635 3.528 1.00 14.91 124 VAL A C 1
ATOM 817 O O . VAL A 1 101 ? 31.543 12.488 3.219 1.00 14.33 124 VAL A O 1
ATOM 821 N N . THR A 1 102 ? 30.280 14.359 2.854 1.00 13.05 125 THR A N 1
ATOM 822 C CA . THR A 1 102 ? 29.599 13.869 1.660 1.00 12.50 125 THR A CA 1
ATOM 823 C C . THR A 1 102 ? 29.902 14.865 0.527 1.00 15.81 125 THR A C 1
ATOM 824 O O . THR A 1 102 ? 29.548 16.048 0.633 1.00 16.43 125 THR A O 1
ATOM 828 N N . CYS A 1 103 ? 30.574 14.395 -0.512 1.00 14.53 126 CYS A N 1
ATOM 829 C CA . CYS A 1 103 ? 30.999 15.198 -1.665 1.00 15.99 126 CYS A CA 1
ATOM 830 C C . CYS A 1 103 ? 30.130 14.881 -2.863 1.00 21.47 126 CYS A C 1
ATOM 831 O O . CYS A 1 103 ? 29.911 13.712 -3.187 1.00 20.75 126 CYS A O 1
ATOM 834 N N . LYS A 1 104 ? 29.717 15.932 -3.575 1.00 18.64 127 LYS A N 1
ATOM 835 C CA . LYS A 1 104 ? 28.927 15.839 -4.800 1.00 18.79 127 LYS A CA 1
ATOM 836 C C . LYS A 1 104 ? 29.538 16.825 -5.777 1.00 21.98 127 LYS A C 1
ATOM 837 O O . LYS A 1 104 ? 30.308 17.679 -5.337 1.00 19.26 127 LYS A O 1
ATOM 843 N N . PRO A 1 105 ? 29.220 16.794 -7.081 1.00 20.89 128 PRO A N 1
ATOM 844 C CA . PRO A 1 105 ? 29.783 17.826 -7.959 1.00 20.42 128 PRO A CA 1
ATOM 845 C C . PRO A 1 105 ? 29.382 19.210 -7.462 1.00 20.76 128 PRO A C 1
ATOM 846 O O . PRO A 1 105 ? 28.195 19.468 -7.275 1.00 20.71 128 PRO A O 1
ATOM 850 N N . GLY A 1 106 ? 30.376 20.058 -7.201 1.00 16.97 129 GLY A N 1
ATOM 851 C CA . GLY A 1 106 ? 30.154 21.443 -6.791 1.00 17.11 129 GLY A CA 1
ATOM 852 C C . GLY A 1 106 ? 29.775 21.701 -5.340 1.00 18.02 129 GLY A C 1
ATOM 853 O O . GLY A 1 106 ? 29.567 22.875 -4.953 1.00 17.35 129 GLY A O 1
ATOM 854 N N . ASN A 1 107 ? 29.613 20.631 -4.525 1.00 16.76 130 ASN A N 1
ATOM 855 C CA . ASN A 1 107 ? 29.216 20.894 -3.140 1.00 16.10 130 ASN A CA 1
ATOM 856 C C . ASN A 1 107 ? 29.731 19.855 -2.147 1.00 16.61 130 ASN A C 1
ATOM 857 O O . ASN A 1 107 ? 30.093 18.738 -2.531 1.00 16.70 130 ASN A O 1
ATOM 862 N N . CYS A 1 108 ? 29.760 20.252 -0.869 1.00 14.54 131 CYS A N 1
ATOM 863 C CA . CYS A 1 108 ? 30.273 19.391 0.191 1.00 15.22 131 CYS A CA 1
ATOM 864 C C . CYS A 1 108 ? 29.423 19.574 1.419 1.00 17.43 131 CYS A C 1
ATOM 865 O O . CYS A 1 108 ? 29.134 20.710 1.798 1.00 17.07 131 CYS A O 1
ATOM 868 N N . LEU A 1 109 ? 29.062 18.462 2.074 1.00 14.98 132 LEU A N 1
ATOM 869 C CA . LEU A 1 109 ? 28.351 18.519 3.351 1.00 13.95 132 LEU A CA 1
ATOM 870 C C . LEU A 1 109 ? 29.301 17.985 4.401 1.00 13.80 132 LEU A C 1
ATOM 871 O O . LEU A 1 109 ? 29.840 16.886 4.222 1.00 13.97 132 LEU A O 1
ATOM 876 N N . VAL A 1 110 ? 29.495 18.714 5.507 1.00 11.95 133 VAL A N 1
ATOM 877 C CA . VAL A 1 110 ? 30.339 18.255 6.600 1.00 12.06 133 VAL A CA 1
ATOM 878 C C . VAL A 1 110 ? 29.458 18.115 7.842 1.00 14.39 133 VAL A C 1
ATOM 879 O O . VAL A 1 110 ? 28.761 19.068 8.212 1.00 13.96 133 VAL A O 1
ATOM 883 N N . GLU A 1 111 ? 29.452 16.926 8.442 1.00 11.90 134 GLU A N 1
ATOM 884 C CA . GLU A 1 111 ? 28.691 16.669 9.643 1.00 12.22 134 GLU A CA 1
ATOM 885 C C . GLU A 1 111 ? 29.582 16.257 10.791 1.00 14.77 134 GLU A C 1
ATOM 886 O O . GLU A 1 111 ? 30.529 15.479 10.600 1.00 14.98 134 GLU A O 1
ATOM 892 N N . LEU A 1 112 ? 29.255 16.769 11.997 1.00 11.27 135 LEU A N 1
ATOM 893 C CA A LEU A 1 112 ? 29.945 16.400 13.226 0.70 11.38 135 LEU A CA 1
ATOM 894 C CA B LEU A 1 112 ? 29.935 16.400 13.238 0.30 11.59 135 LEU A CA 1
ATOM 895 C C . LEU A 1 112 ? 28.906 15.702 14.090 1.00 13.20 135 LEU A C 1
ATOM 896 O O . LEU A 1 112 ? 27.896 16.313 14.467 1.00 13.88 135 LEU A O 1
ATOM 905 N N . GLU A 1 113 ? 29.108 14.417 14.330 1.00 10.68 136 GLU A N 1
ATOM 906 C CA . GLU A 1 113 ? 28.103 13.616 15.022 1.00 11.64 136 GLU A CA 1
ATOM 907 C C . GLU A 1 113 ? 28.691 12.607 15.990 1.00 13.15 136 GLU A C 1
ATOM 908 O O . GLU A 1 113 ? 29.908 12.544 16.160 1.00 13.23 136 GLU A O 1
ATOM 914 N N . LYS A 1 114 ? 27.802 11.834 16.661 1.00 11.37 137 LYS A N 1
ATOM 915 C CA . LYS A 1 114 ? 28.183 10.811 17.630 1.00 11.94 137 LYS A CA 1
ATOM 916 C C . LYS A 1 114 ? 29.111 11.423 18.702 1.00 14.29 137 LYS A C 1
ATOM 917 O O . LYS A 1 114 ? 30.154 10.858 19.045 1.00 15.61 137 LYS A O 1
ATOM 923 N N . ILE A 1 115 ? 28.711 12.588 19.206 1.00 12.36 138 ILE A N 1
ATOM 924 C CA . ILE A 1 115 ? 29.504 13.334 20.178 1.00 12.02 138 ILE A CA 1
ATOM 925 C C . ILE A 1 115 ? 29.246 12.826 21.582 1.00 15.13 138 ILE A C 1
ATOM 926 O O . ILE A 1 115 ? 28.092 12.788 22.030 1.00 15.14 138 ILE A O 1
ATOM 931 N N . ARG A 1 116 ? 30.328 12.457 22.275 1.00 13.81 139 ARG A N 1
ATOM 932 C CA . ARG A 1 116 ? 30.229 12.000 23.652 1.00 14.23 139 ARG A CA 1
ATOM 933 C C . ARG A 1 116 ? 31.407 12.535 24.429 1.00 16.47 139 ARG A C 1
ATOM 934 O O . ARG A 1 116 ? 32.522 12.652 23.909 1.00 16.26 139 ARG A O 1
ATOM 942 N N . PHE A 1 117 ? 31.152 12.839 25.685 1.00 14.51 140 PHE A N 1
ATOM 943 C CA . PHE A 1 117 ? 32.134 13.425 26.579 1.00 13.58 140 PHE A CA 1
ATOM 944 C C . PHE A 1 117 ? 32.551 12.461 27.652 1.00 16.77 140 PHE A C 1
ATOM 945 O O . PHE A 1 117 ? 31.723 11.673 28.134 1.00 16.86 140 PHE A O 1
ATOM 953 N N . THR A 1 118 ? 33.836 12.522 28.019 1.00 15.20 141 THR A N 1
ATOM 954 C CA . THR A 1 118 ? 34.401 11.750 29.129 1.00 15.52 141 THR A CA 1
ATOM 955 C C . THR A 1 118 ? 35.047 12.786 30.029 1.00 18.63 141 THR A C 1
ATOM 956 O O . THR A 1 118 ? 36.068 13.391 29.677 1.00 18.44 141 THR A O 1
ATOM 960 N N . TYR A 1 119 ? 34.436 13.003 31.181 1.00 16.41 142 TYR A N 1
ATOM 961 C CA . TYR A 1 119 ? 34.830 14.065 32.093 1.00 16.53 142 TYR A CA 1
ATOM 962 C C . TYR A 1 119 ? 35.385 13.505 33.392 1.00 19.92 142 TYR A C 1
ATOM 963 O O . TYR A 1 119 ? 34.749 12.643 34.009 1.00 20.35 142 TYR A O 1
ATOM 972 N N . ARG A 1 120 ? 36.577 14.006 33.798 1.00 20.12 143 ARG A N 1
ATOM 973 C CA A ARG A 1 120 ? 37.243 13.579 35.034 0.50 21.72 143 ARG A CA 1
ATOM 974 C CA B ARG A 1 120 ? 37.271 13.580 35.017 0.25 21.11 143 ARG A CA 1
ATOM 975 C CA C ARG A 1 120 ? 37.257 13.578 35.030 0.25 21.49 143 ARG A CA 1
ATOM 976 C C . ARG A 1 120 ? 37.353 12.041 35.060 1.00 25.78 143 ARG A C 1
ATOM 977 O O . ARG A 1 120 ? 37.079 11.402 36.100 1.00 25.81 143 ARG A O 1
ATOM 999 N N . GLU A 1 121 ? 37.733 11.454 33.886 1.00 25.70 144 GLU A N 1
ATOM 1000 C CA A GLU A 1 121 ? 37.994 10.034 33.616 0.65 26.52 144 GLU A CA 1
ATOM 1001 C CA B GLU A 1 121 ? 37.987 10.040 33.592 0.35 26.11 144 GLU A CA 1
ATOM 1002 C C . GLU A 1 121 ? 36.757 9.130 33.653 1.00 29.91 144 GLU A C 1
ATOM 1003 O O . GLU A 1 121 ? 36.651 8.242 32.804 1.00 29.83 144 GLU A O 1
ATOM 1014 N N . THR A 1 122 ? 35.844 9.308 34.633 1.00 26.77 145 THR A N 1
ATOM 1015 C CA . THR A 1 122 ? 34.718 8.361 34.753 1.00 28.07 145 THR A CA 1
ATOM 1016 C C . THR A 1 122 ? 33.298 8.847 34.436 1.00 29.71 145 THR A C 1
ATOM 1017 O O . THR A 1 122 ? 32.381 8.007 34.366 1.00 30.53 145 THR A O 1
ATOM 1021 N N . GLU A 1 123 ? 33.093 10.156 34.249 1.00 21.63 146 GLU A N 1
ATOM 1022 C CA . GLU A 1 123 ? 31.762 10.673 33.968 1.00 19.18 146 GLU A CA 1
ATOM 1023 C C . GLU A 1 123 ? 31.565 10.679 32.453 1.00 22.19 146 GLU A C 1
ATOM 1024 O O . GLU A 1 123 ? 32.353 11.293 31.731 1.00 21.12 146 GLU A O 1
ATOM 1030 N N . LYS A 1 124 ? 30.560 9.939 31.976 1.00 20.44 147 LYS A N 1
ATOM 1031 C CA . LYS A 1 124 ? 30.284 9.811 30.540 1.00 19.48 147 LYS A CA 1
ATOM 1032 C C . LYS A 1 124 ? 28.984 10.497 30.226 1.00 22.56 147 LYS A C 1
ATOM 1033 O O . LYS A 1 124 ? 27.961 10.176 30.834 1.00 22.59 147 LYS A O 1
ATOM 1039 N N . TYR A 1 125 ? 29.007 11.454 29.277 1.00 16.98 148 TYR A N 1
ATOM 1040 C CA A TYR A 1 125 ? 27.814 12.219 28.906 0.70 16.47 148 TYR A CA 1
ATOM 1041 C CA B TYR A 1 125 ? 27.810 12.192 28.935 0.30 15.96 148 TYR A CA 1
ATOM 1042 C C . TYR A 1 125 ? 27.595 12.204 27.417 1.00 18.20 148 TYR A C 1
ATOM 1043 O O . TYR A 1 125 ? 28.503 12.571 26.670 1.00 19.28 148 TYR A O 1
ATOM 1060 N N . LYS A 1 126 ? 26.408 11.787 26.973 1.00 15.81 149 LYS A N 1
ATOM 1061 C CA . LYS A 1 126 ? 26.082 11.796 25.537 1.00 14.57 149 LYS A CA 1
ATOM 1062 C C . LYS A 1 126 ? 25.578 13.196 25.188 1.00 18.34 149 LYS A C 1
ATOM 1063 O O . LYS A 1 126 ? 24.807 13.774 25.966 1.00 18.99 149 LYS A O 1
ATOM 1069 N N . ALA A 1 127 ? 25.968 13.757 24.024 1.00 14.84 150 ALA A N 1
ATOM 1070 C CA . ALA A 1 127 ? 25.508 15.114 23.696 1.00 14.81 150 ALA A CA 1
ATOM 1071 C C . ALA A 1 127 ? 23.967 15.252 23.735 1.00 17.70 150 ALA A C 1
ATOM 1072 O O . ALA A 1 127 ? 23.453 16.301 24.112 1.00 17.72 150 ALA A O 1
ATOM 1074 N N . GLU A 1 128 ? 23.236 14.188 23.365 1.00 16.44 151 GLU A N 1
ATOM 1075 C CA . GLU A 1 128 ? 21.760 14.175 23.272 1.00 17.67 151 GLU A CA 1
ATOM 1076 C C . GLU A 1 128 ? 21.059 14.376 24.598 1.00 24.25 151 GLU A C 1
ATOM 1077 O O . GLU A 1 128 ? 19.900 14.806 24.617 1.00 25.04 151 GLU A O 1
ATOM 1083 N N . GLU A 1 129 ? 21.737 14.051 25.686 1.00 21.37 152 GLU A N 1
ATOM 1084 C CA A GLU A 1 129 ? 21.131 14.176 27.016 0.50 21.66 152 GLU A CA 1
ATOM 1085 C CA B GLU A 1 129 ? 21.148 14.151 27.021 0.50 21.59 152 GLU A CA 1
ATOM 1086 C C . GLU A 1 129 ? 21.817 15.278 27.795 1.00 24.90 152 GLU A C 1
ATOM 1087 O O . GLU A 1 129 ? 21.631 15.373 29.025 1.00 26.28 152 GLU A O 1
ATOM 1098 N N . TRP A 1 130 ? 22.612 16.146 27.091 1.00 20.39 153 TRP A N 1
ATOM 1099 C CA A TRP A 1 130 ? 23.427 17.126 27.757 0.70 19.67 153 TRP A CA 1
ATOM 1100 C CA B TRP A 1 130 ? 23.393 17.167 27.792 0.30 20.01 153 TRP A CA 1
ATOM 1101 C C . TRP A 1 130 ? 23.390 18.555 27.156 1.00 22.59 153 TRP A C 1
ATOM 1102 O O . TRP A 1 130 ? 23.177 19.519 27.892 1.00 24.06 153 TRP A O 1
ATOM 1123 N N . ILE A 1 131 ? 23.628 18.701 25.824 1.00 15.48 154 ILE A N 1
ATOM 1124 C CA . ILE A 1 131 ? 23.717 20.049 25.214 1.00 14.69 154 ILE A CA 1
ATOM 1125 C C . ILE A 1 131 ? 22.538 20.415 24.315 1.00 16.78 154 ILE A C 1
ATOM 1126 O O . ILE A 1 131 ? 22.542 21.490 23.727 1.00 16.78 154 ILE A O 1
ATOM 1131 N N . THR A 1 132 ? 21.562 19.527 24.175 1.00 14.29 155 THR A N 1
ATOM 1132 C CA . THR A 1 132 ? 20.373 19.814 23.374 1.00 13.98 155 THR A CA 1
ATOM 1133 C C . THR A 1 132 ? 19.517 20.896 24.038 1.00 18.26 155 THR A C 1
ATOM 1134 O O . THR A 1 132 ? 19.633 21.115 25.253 1.00 18.48 155 THR A O 1
ATOM 1138 N N . ASP A 1 133 ? 18.658 21.561 23.255 1.00 16.42 156 ASP A N 1
ATOM 1139 C CA . ASP A 1 133 ? 17.783 22.620 23.805 1.00 16.65 156 ASP A CA 1
ATOM 1140 C C . ASP A 1 133 ? 17.014 22.153 25.038 1.00 22.05 156 ASP A C 1
ATOM 1141 O O . ASP A 1 133 ? 16.879 22.908 26.005 1.00 21.55 156 ASP A O 1
ATOM 1146 N N . LYS A 1 134 ? 16.494 20.910 24.994 1.00 19.76 157 LYS A N 1
ATOM 1147 C CA . LYS A 1 134 ? 15.684 20.321 26.063 1.00 21.58 157 LYS A CA 1
ATOM 1148 C C . LYS A 1 134 ? 16.369 20.447 27.424 1.00 25.06 157 LYS A C 1
ATOM 1149 O O . LYS A 1 134 ? 15.703 20.736 28.426 1.00 24.68 157 LYS A O 1
ATOM 1155 N N . TYR A 1 135 ? 17.692 20.224 27.470 1.00 20.52 158 TYR A N 1
ATOM 1156 C CA . TYR A 1 135 ? 18.425 20.271 28.738 1.00 19.03 158 TYR A CA 1
ATOM 1157 C C . TYR A 1 135 ? 19.192 21.560 28.973 1.00 21.81 158 TYR A C 1
ATOM 1158 O O . TYR A 1 135 ? 19.334 21.961 30.127 1.00 20.62 158 TYR A O 1
ATOM 1167 N N . ALA A 1 136 ? 19.703 22.190 27.898 1.00 17.65 159 ALA A N 1
ATOM 1168 C CA . ALA A 1 136 ? 20.672 23.276 28.005 1.00 17.89 159 ALA A CA 1
ATOM 1169 C C . ALA A 1 136 ? 20.145 24.691 27.753 1.00 19.36 159 ALA A C 1
ATOM 1170 O O . ALA A 1 136 ? 20.913 25.644 27.891 1.00 19.13 159 ALA A O 1
ATOM 1172 N N . LEU A 1 137 ? 18.879 24.834 27.380 1.00 17.37 160 LEU A N 1
ATOM 1173 C CA . LEU A 1 137 ? 18.265 26.157 27.252 1.00 17.82 160 LEU A CA 1
ATOM 1174 C C . LEU A 1 137 ? 17.168 26.260 28.263 1.00 22.22 160 LEU A C 1
ATOM 1175 O O . LEU A 1 137 ? 16.522 25.247 28.585 1.00 21.12 160 LEU A O 1
ATOM 1180 N N . ASN A 1 138 ? 16.913 27.478 28.747 1.00 22.30 161 ASN A N 1
ATOM 1181 C CA . ASN A 1 138 ? 15.781 27.672 29.644 1.00 24.20 161 ASN A CA 1
ATOM 1182 C C . ASN A 1 138 ? 14.471 27.471 28.822 1.00 30.71 161 ASN A C 1
ATOM 1183 O O . ASN A 1 138 ? 14.531 27.306 27.592 1.00 28.64 161 ASN A O 1
ATOM 1188 N N . LYS A 1 139 ? 13.319 27.426 29.495 1.00 31.38 162 LYS A N 1
ATOM 1189 C CA . LYS A 1 139 ? 12.004 27.199 28.875 1.00 32.30 162 LYS A CA 1
ATOM 1190 C C . LYS A 1 139 ? 11.739 28.151 27.687 1.00 35.36 162 LYS A C 1
ATOM 1191 O O . LYS A 1 139 ? 11.304 27.682 26.635 1.00 35.32 162 LYS A O 1
ATOM 1193 N N . ALA A 1 140 ? 12.080 29.451 27.842 1.00 30.82 163 ALA A N 1
ATOM 1194 C CA . ALA A 1 140 ? 11.874 30.501 26.825 1.00 30.76 163 ALA A CA 1
ATOM 1195 C C . ALA A 1 140 ? 12.949 30.508 25.733 1.00 33.99 163 ALA A C 1
ATOM 1196 O O . ALA A 1 140 ? 12.793 31.233 24.746 1.00 33.46 163 ALA A O 1
ATOM 1198 N N . LYS A 1 141 ? 14.047 29.739 25.916 1.00 28.66 164 LYS A N 1
ATOM 1199 C CA . LYS A 1 141 ? 15.184 29.631 24.988 1.00 26.72 164 LYS A CA 1
ATOM 1200 C C . LYS A 1 141 ? 15.916 31.001 24.827 1.00 28.71 164 LYS A C 1
ATOM 1201 O O . LYS A 1 141 ? 16.469 31.305 23.758 1.00 28.55 164 LYS A O 1
ATOM 1207 N N . THR A 1 142 ? 15.988 31.776 25.931 1.00 24.94 165 THR A N 1
ATOM 1208 C CA . THR A 1 142 ? 16.642 33.092 25.980 1.00 23.68 165 THR A CA 1
ATOM 1209 C C . THR A 1 142 ? 18.005 33.043 26.652 1.00 26.92 165 THR A C 1
ATOM 1210 O O . THR A 1 142 ? 18.817 33.966 26.492 1.00 27.35 165 THR A O 1
ATOM 1214 N N . LYS A 1 143 ? 18.252 31.984 27.453 1.00 23.46 166 LYS A N 1
ATOM 1215 C CA . LYS A 1 143 ? 19.511 31.859 28.150 1.00 21.58 166 LYS A CA 1
ATOM 1216 C C . LYS A 1 143 ? 19.933 30.425 28.159 1.00 22.33 166 LYS A C 1
ATOM 1217 O O . LYS A 1 143 ? 19.096 29.525 28.152 1.00 22.16 166 LYS A O 1
ATOM 1223 N N . LEU A 1 144 ? 21.229 30.228 28.267 1.00 20.87 167 LEU A N 1
ATOM 1224 C CA . LEU A 1 144 ? 21.812 28.928 28.521 1.00 18.90 167 LEU A CA 1
ATOM 1225 C C . LEU A 1 144 ? 21.561 28.537 29.972 1.00 22.66 167 LEU A C 1
ATOM 1226 O O . LEU A 1 144 ? 21.720 29.381 30.866 1.00 22.97 167 LEU A O 1
ATOM 1231 N N . VAL A 1 145 ? 21.206 27.262 30.222 1.00 18.43 168 VAL A N 1
ATOM 1232 C CA . VAL A 1 145 ? 21.088 26.736 31.598 1.00 17.44 168 VAL A CA 1
ATOM 1233 C C . VAL A 1 145 ? 22.487 26.880 32.191 1.00 19.55 168 VAL A C 1
ATOM 1234 O O . VAL A 1 145 ? 23.447 26.421 31.573 1.00 18.73 168 VAL A O 1
ATOM 1238 N N . ARG A 1 146 ? 22.630 27.591 33.333 1.00 18.38 169 ARG A N 1
ATOM 1239 C CA . ARG A 1 146 ? 23.973 27.945 33.784 1.00 19.03 169 ARG A CA 1
ATOM 1240 C C . ARG A 1 146 ? 24.925 26.773 33.979 1.00 21.50 169 ARG A C 1
ATOM 1241 O O . ARG A 1 146 ? 26.085 26.911 33.590 1.00 22.30 169 ARG A O 1
ATOM 1249 N N . GLY A 1 147 ? 24.452 25.654 34.534 1.00 17.88 170 GLY A N 1
ATOM 1250 C CA . GLY A 1 147 ? 25.283 24.479 34.771 1.00 17.19 170 GLY A CA 1
ATOM 1251 C C . GLY A 1 147 ? 25.722 23.774 33.497 1.00 19.52 170 GLY A C 1
ATOM 1252 O O . GLY A 1 147 ? 26.740 23.075 33.486 1.00 20.29 170 GLY A O 1
ATOM 1253 N N . LEU A 1 148 ? 24.971 23.957 32.401 1.00 16.89 171 LEU A N 1
ATOM 1254 C CA . LEU A 1 148 ? 25.303 23.296 31.127 1.00 17.04 171 LEU A CA 1
ATOM 1255 C C . LEU A 1 148 ? 25.955 24.241 30.126 1.00 19.40 171 LEU A C 1
ATOM 1256 O O . LEU A 1 148 ? 26.363 23.807 29.039 1.00 17.80 171 LEU A O 1
ATOM 1261 N N . ALA A 1 149 ? 26.056 25.535 30.477 1.00 16.60 172 ALA A N 1
ATOM 1262 C CA . ALA A 1 149 ? 26.538 26.537 29.536 1.00 16.24 172 ALA A CA 1
ATOM 1263 C C . ALA A 1 149 ? 27.929 26.243 28.996 1.00 18.70 172 ALA A C 1
ATOM 1264 O O . ALA A 1 149 ? 28.130 26.385 27.793 1.00 17.70 172 ALA A O 1
ATOM 1266 N N . LYS A 1 150 ? 28.877 25.832 29.841 1.00 15.27 173 LYS A N 1
ATOM 1267 C CA . LYS A 1 150 ? 30.241 25.574 29.363 1.00 15.82 173 LYS A CA 1
ATOM 1268 C C . LYS A 1 150 ? 30.246 24.461 28.324 1.00 18.38 173 LYS A C 1
ATOM 1269 O O . LYS A 1 150 ? 30.985 24.542 27.350 1.00 17.32 173 LYS A O 1
ATOM 1275 N N . TRP A 1 151 ? 29.407 23.436 28.520 1.00 13.95 174 TRP A N 1
ATOM 1276 C CA . TRP A 1 151 ? 29.295 22.318 27.591 1.00 13.30 174 TRP A CA 1
ATOM 1277 C C . TRP A 1 151 ? 28.745 22.768 26.243 1.00 16.04 174 TRP A C 1
ATOM 1278 O O . TRP A 1 151 ? 29.310 22.432 25.201 1.00 15.93 174 TRP A O 1
ATOM 1289 N N . ARG A 1 152 ? 27.646 23.521 26.265 1.00 14.50 175 ARG A N 1
ATOM 1290 C CA . ARG A 1 152 ? 27.006 23.950 25.028 1.00 13.87 175 ARG A CA 1
ATOM 1291 C C . ARG A 1 152 ? 27.867 24.998 24.290 1.00 16.12 175 ARG A C 1
ATOM 1292 O O . ARG A 1 152 ? 28.077 24.871 23.074 1.00 15.50 175 ARG A O 1
ATOM 1300 N N . ARG A 1 153 ? 28.380 26.023 25.006 1.00 15.62 176 ARG A N 1
ATOM 1301 C CA . ARG A 1 153 ? 29.232 27.004 24.333 1.00 15.21 176 ARG A CA 1
ATOM 1302 C C . ARG A 1 153 ? 30.454 26.363 23.681 1.00 18.46 176 ARG A C 1
ATOM 1303 O O . ARG A 1 153 ? 30.767 26.670 22.524 1.00 16.85 176 ARG A O 1
ATOM 1311 N N . LYS A 1 154 ? 31.210 25.571 24.457 1.00 15.09 177 LYS A N 1
ATOM 1312 C CA . LYS A 1 154 ? 32.474 25.050 23.941 1.00 15.83 177 LYS A CA 1
ATOM 1313 C C . LYS A 1 154 ? 32.250 24.025 22.832 1.00 17.80 177 LYS A C 1
ATOM 1314 O O . LYS A 1 154 ? 33.090 23.952 21.926 1.00 17.29 177 LYS A O 1
ATOM 1320 N N . THR A 1 155 ? 31.128 23.276 22.859 1.00 14.13 178 THR A N 1
ATOM 1321 C CA . THR A 1 155 ? 30.879 22.318 21.767 1.00 12.95 178 THR A CA 1
ATOM 1322 C C . THR A 1 155 ? 30.467 23.078 20.491 1.00 15.30 178 THR A C 1
ATOM 1323 O O . THR A 1 155 ? 30.941 22.758 19.395 1.00 15.16 178 THR A O 1
ATOM 1327 N N . VAL A 1 156 ? 29.602 24.091 20.629 1.00 13.92 179 VAL A N 1
ATOM 1328 C CA . VAL A 1 156 ? 29.215 24.920 19.474 1.00 13.46 179 VAL A CA 1
ATOM 1329 C C . VAL A 1 156 ? 30.480 25.606 18.899 1.00 18.00 179 VAL A C 1
ATOM 1330 O O . VAL A 1 156 ? 30.655 25.616 17.672 1.00 16.33 179 VAL A O 1
ATOM 1334 N N . ASP A 1 157 ? 31.357 26.170 19.763 1.00 15.89 180 ASP A N 1
ATOM 1335 C CA . ASP A 1 157 ? 32.601 26.802 19.286 1.00 16.09 180 ASP A CA 1
ATOM 1336 C C . ASP A 1 157 ? 33.471 25.786 18.546 1.00 17.41 180 ASP A C 1
ATOM 1337 O O . ASP A 1 157 ? 34.079 26.134 17.529 1.00 18.09 180 ASP A O 1
ATOM 1342 N N . PHE A 1 158 ? 33.553 24.556 19.085 1.00 15.65 181 PHE A N 1
ATOM 1343 C CA . PHE A 1 158 ? 34.331 23.492 18.476 1.00 15.20 181 PHE A CA 1
ATOM 1344 C C . PHE A 1 158 ? 33.818 23.188 17.051 1.00 17.25 181 PHE A C 1
ATOM 1345 O O . PHE A 1 158 ? 34.614 23.064 16.111 1.00 16.76 181 PHE A O 1
ATOM 1353 N N . ALA A 1 159 ? 32.495 23.066 16.896 1.00 14.84 182 ALA A N 1
ATOM 1354 C CA . ALA A 1 159 ? 31.898 22.815 15.584 1.00 14.58 182 ALA A CA 1
ATOM 1355 C C . ALA A 1 159 ? 32.161 24.003 14.643 1.00 15.77 182 ALA A C 1
ATOM 1356 O O . ALA A 1 159 ? 32.569 23.793 13.483 1.00 16.27 182 ALA A O 1
ATOM 1358 N N . ASP A 1 160 ? 31.951 25.255 15.127 1.00 15.71 183 ASP A N 1
ATOM 1359 C CA . ASP A 1 160 ? 32.226 26.432 14.308 1.00 14.75 183 ASP A CA 1
ATOM 1360 C C . ASP A 1 160 ? 33.678 26.467 13.850 1.00 18.14 183 ASP A C 1
ATOM 1361 O O . ASP A 1 160 ? 33.960 26.843 12.696 1.00 17.48 183 ASP A O 1
ATOM 1366 N N . ASP A 1 161 ? 34.598 26.071 14.745 1.00 15.69 184 ASP A N 1
ATOM 1367 C CA . ASP A 1 161 ? 36.019 26.050 14.408 1.00 15.92 184 ASP A CA 1
ATOM 1368 C C . ASP A 1 161 ? 36.290 25.052 13.278 1.00 17.94 184 ASP A C 1
ATOM 1369 O O . ASP A 1 161 ? 37.067 25.341 12.358 1.00 18.47 184 ASP A O 1
ATOM 1387 N N . PHE A 1 163 ? 34.126 23.992 10.971 1.00 14.64 186 PHE A N 1
ATOM 1388 C CA . PHE A 1 163 ? 33.542 24.453 9.721 1.00 15.15 186 PHE A CA 1
ATOM 1389 C C . PHE A 1 163 ? 34.387 25.573 9.108 1.00 18.24 186 PHE A C 1
ATOM 1390 O O . PHE A 1 163 ? 34.502 25.641 7.881 1.00 18.29 186 PHE A O 1
ATOM 1406 N N . ASP A 1 165 ? 37.688 25.664 9.498 1.00 15.80 188 ASP A N 1
ATOM 1407 C CA . ASP A 1 165 ? 38.834 24.926 9.011 1.00 16.28 188 ASP A CA 1
ATOM 1408 C C . ASP A 1 165 ? 38.565 24.374 7.613 1.00 19.25 188 ASP A C 1
ATOM 1409 O O . ASP A 1 165 ? 39.439 24.429 6.742 1.00 19.26 188 ASP A O 1
ATOM 1414 N N . VAL A 1 166 ? 37.342 23.848 7.403 1.00 14.85 189 VAL A N 1
ATOM 1415 C CA . VAL A 1 166 ? 36.942 23.314 6.102 1.00 14.51 189 VAL A CA 1
ATOM 1416 C C . VAL A 1 166 ? 36.894 24.448 5.068 1.00 17.73 189 VAL A C 1
ATOM 1417 O O . VAL A 1 166 ? 37.374 24.273 3.937 1.00 16.83 189 VAL A O 1
ATOM 1421 N N . ALA A 1 167 ? 36.271 25.595 5.436 1.00 16.03 190 ALA A N 1
ATOM 1422 C CA . ALA A 1 167 ? 36.166 26.730 4.506 1.00 17.00 190 ALA A CA 1
ATOM 1423 C C . ALA A 1 167 ? 37.572 27.153 4.043 1.00 20.44 190 ALA A C 1
ATOM 1424 O O . ALA A 1 167 ? 37.782 27.419 2.852 1.00 19.56 190 ALA A O 1
ATOM 1426 N N . VAL A 1 168 ? 38.537 27.164 4.982 1.00 18.54 191 VAL A N 1
ATOM 1427 C CA . VAL A 1 168 ? 39.945 27.511 4.695 1.00 19.51 191 VAL A CA 1
ATOM 1428 C C . VAL A 1 168 ? 40.558 26.450 3.751 1.00 21.93 191 VAL A C 1
ATOM 1429 O O . VAL A 1 168 ? 41.290 26.805 2.816 1.00 21.69 191 VAL A O 1
ATOM 1433 N N . ALA A 1 169 ? 40.229 25.159 3.968 1.00 18.06 192 ALA A N 1
ATOM 1434 C CA . ALA A 1 169 ? 40.721 24.111 3.071 1.00 17.99 192 ALA A CA 1
ATOM 1435 C C . ALA A 1 169 ? 40.206 24.330 1.633 1.00 21.52 192 ALA A C 1
ATOM 1436 O O . ALA A 1 169 ? 40.884 23.943 0.675 1.00 21.87 192 ALA A O 1
ATOM 1438 N N . PHE A 1 170 ? 39.015 24.963 1.489 1.00 17.14 193 PHE A N 1
ATOM 1439 C CA . PHE A 1 170 ? 38.456 25.242 0.159 1.00 18.29 193 PHE A CA 1
ATOM 1440 C C . PHE A 1 170 ? 38.902 26.600 -0.388 1.00 25.93 193 PHE A C 1
ATOM 1441 O O . PHE A 1 170 ? 38.480 26.970 -1.487 1.00 27.57 193 PHE A O 1
ATOM 1449 N N . GLY A 1 171 ? 39.769 27.306 0.337 1.00 21.70 194 GLY A N 1
ATOM 1450 C CA . GLY A 1 171 ? 40.359 28.553 -0.158 1.00 22.55 194 GLY A CA 1
ATOM 1451 C C . GLY A 1 171 ? 39.951 29.825 0.540 1.00 24.41 194 GLY A C 1
ATOM 1452 O O . GLY A 1 171 ? 40.471 30.895 0.199 1.00 25.60 194 GLY A O 1
ATOM 1453 N N . ALA A 1 172 ? 39.031 29.745 1.529 1.00 20.09 195 ALA A N 1
ATOM 1454 C CA . ALA A 1 172 ? 38.586 30.955 2.227 1.00 21.44 195 ALA A CA 1
ATOM 1455 C C . ALA A 1 172 ? 39.735 31.570 3.048 1.00 26.08 195 ALA A C 1
ATOM 1456 O O . ALA A 1 172 ? 40.543 30.822 3.616 1.00 23.99 195 ALA A O 1
ATOM 1458 N N . PRO A 1 173 ? 39.831 32.911 3.132 1.00 26.20 196 PRO A N 1
ATOM 1459 C CA . PRO A 1 173 ? 40.860 33.496 4.010 1.00 27.12 196 PRO A CA 1
ATOM 1460 C C . PRO A 1 173 ? 40.563 33.147 5.475 1.00 29.30 196 PRO A C 1
ATOM 1461 O O . PRO A 1 173 ? 39.393 33.119 5.892 1.00 28.82 196 PRO A O 1
ATOM 1465 N N . ASP A 1 174 ? 41.600 32.773 6.239 1.00 25.54 197 ASP A N 1
ATOM 1466 C CA . ASP A 1 174 ? 41.397 32.398 7.633 1.00 24.52 197 ASP A CA 1
ATOM 1467 C C . ASP A 1 174 ? 41.329 33.660 8.477 1.00 32.12 197 ASP A C 1
ATOM 1468 O O . ASP A 1 174 ? 42.315 34.388 8.565 1.00 32.47 197 ASP A O 1
ATOM 1473 N N . THR A 1 175 ? 40.168 33.888 9.116 1.00 30.73 198 THR A N 1
ATOM 1474 C CA . THR A 1 175 ? 39.897 35.073 9.941 1.00 32.50 198 THR A CA 1
ATOM 1475 C C . THR A 1 175 ? 40.167 34.805 11.426 1.00 36.81 198 THR A C 1
ATOM 1476 O O . THR A 1 175 ? 40.112 35.739 12.221 1.00 38.40 198 THR A O 1
ATOM 1480 N N . ARG A 1 176 ? 40.451 33.548 11.804 1.00 31.94 199 ARG A N 1
ATOM 1481 C CA . ARG A 1 176 ? 40.692 33.189 13.209 1.00 31.93 199 ARG A CA 1
ATOM 1482 C C . ARG A 1 176 ? 41.956 33.871 13.775 1.00 41.27 199 ARG A C 1
ATOM 1483 O O . ARG A 1 176 ? 42.931 34.042 13.038 1.00 41.22 199 ARG A O 1
ATOM 1491 N N . PRO A 1 177 ? 41.956 34.268 15.072 1.00 41.97 200 PRO A N 1
ATOM 1492 C CA . PRO A 1 177 ? 43.141 34.948 15.623 1.00 51.85 200 PRO A CA 1
ATOM 1493 C C . PRO A 1 177 ? 44.141 33.968 16.234 1.00 97.86 200 PRO A C 1
ATOM 1494 O O . PRO A 1 177 ? 45.315 33.989 15.874 1.00 72.05 200 PRO A O 1
ATOM 1498 N N . ASP B 1 9 ? 8.386 15.004 3.618 1.00 48.91 32 ASP B N 1
ATOM 1499 C CA . ASP B 1 9 ? 9.532 15.333 4.466 1.00 48.06 32 ASP B CA 1
ATOM 1500 C C . ASP B 1 9 ? 9.717 16.856 4.537 1.00 45.78 32 ASP B C 1
ATOM 1501 O O . ASP B 1 9 ? 9.999 17.482 3.512 1.00 45.64 32 ASP B O 1
ATOM 1506 N N . ASP B 1 10 ? 9.556 17.442 5.749 1.00 37.17 33 ASP B N 1
ATOM 1507 C CA . ASP B 1 10 ? 9.631 18.892 5.991 1.00 33.49 33 ASP B CA 1
ATOM 1508 C C . ASP B 1 10 ? 10.848 19.344 6.847 1.00 35.71 33 ASP B C 1
ATOM 1509 O O . ASP B 1 10 ? 10.914 20.524 7.233 1.00 31.76 33 ASP B O 1
ATOM 1514 N N . THR B 1 11 ? 11.809 18.418 7.126 1.00 34.24 34 THR B N 1
ATOM 1515 C CA A THR B 1 11 ? 13.005 18.686 7.938 0.50 34.18 34 THR B CA 1
ATOM 1516 C CA B THR B 1 11 ? 13.011 18.689 7.931 0.50 34.21 34 THR B CA 1
ATOM 1517 C C . THR B 1 11 ? 13.746 19.946 7.449 1.00 36.23 34 THR B C 1
ATOM 1518 O O . THR B 1 11 ? 14.123 20.781 8.271 1.00 37.27 34 THR B O 1
ATOM 1525 N N . ARG B 1 12 ? 13.923 20.085 6.127 1.00 30.82 35 ARG B N 1
ATOM 1526 C CA . ARG B 1 12 ? 14.586 21.209 5.446 1.00 30.12 35 ARG B CA 1
ATOM 1527 C C . ARG B 1 12 ? 13.915 22.565 5.756 1.00 29.92 35 ARG B C 1
ATOM 1528 O O . ARG B 1 12 ? 14.538 23.610 5.563 1.00 29.79 35 ARG B O 1
ATOM 1536 N N . TYR B 1 13 ? 12.642 22.550 6.187 1.00 23.76 36 TYR B N 1
ATOM 1537 C CA . TYR B 1 13 ? 11.877 23.793 6.325 1.00 20.70 36 TYR B CA 1
ATOM 1538 C C . TYR B 1 13 ? 11.716 24.265 7.767 1.00 21.62 36 TYR B C 1
ATOM 1539 O O . TYR B 1 13 ? 10.928 25.187 7.995 1.00 19.36 36 TYR B O 1
ATOM 1548 N N . LEU B 1 14 ? 12.456 23.677 8.735 1.00 20.16 37 LEU B N 1
ATOM 1549 C CA . LEU B 1 14 ? 12.295 24.051 10.145 1.00 20.85 37 LEU B CA 1
ATOM 1550 C C . LEU B 1 14 ? 13.219 25.209 10.560 1.00 24.19 37 LEU B C 1
ATOM 1551 O O . LEU B 1 14 ? 13.466 26.064 9.708 1.00 22.42 37 LEU B O 1
ATOM 1556 N N . VAL B 1 15 ? 13.698 25.294 11.853 1.00 22.53 38 VAL B N 1
ATOM 1557 C CA A VAL B 1 15 ? 14.517 26.428 12.291 0.60 22.57 38 VAL B CA 1
ATOM 1558 C CA B VAL B 1 15 ? 14.505 26.437 12.275 0.40 22.68 38 VAL B CA 1
ATOM 1559 C C . VAL B 1 15 ? 15.730 26.614 11.364 1.00 25.15 38 VAL B C 1
ATOM 1560 O O . VAL B 1 15 ? 16.412 25.647 11.033 1.00 27.26 38 VAL B O 1
ATOM 1567 N N . GLY B 1 16 ? 15.970 27.859 10.970 1.00 20.49 39 GLY B N 1
ATOM 1568 C CA . GLY B 1 16 ? 17.077 28.245 10.108 1.00 20.38 39 GLY B CA 1
ATOM 1569 C C . GLY B 1 16 ? 16.733 28.316 8.630 1.00 21.99 39 GLY B C 1
ATOM 1570 O O . GLY B 1 16 ? 17.516 28.853 7.847 1.00 22.75 39 GLY B O 1
ATOM 1571 N N . ALA B 1 17 ? 15.588 27.733 8.227 1.00 18.75 40 ALA B N 1
ATOM 1572 C CA . ALA B 1 17 ? 15.201 27.722 6.802 1.00 17.26 40 ALA B CA 1
ATOM 1573 C C . ALA B 1 17 ? 14.770 29.096 6.306 1.00 18.81 40 ALA B C 1
ATOM 1574 O O . ALA B 1 17 ? 14.854 29.338 5.100 1.00 17.38 40 ALA B O 1
ATOM 1576 N N . VAL B 1 18 ? 14.223 29.941 7.208 1.00 16.30 41 VAL B N 1
ATOM 1577 C CA . VAL B 1 18 ? 13.775 31.306 6.884 1.00 14.36 41 VAL B CA 1
ATOM 1578 C C . VAL B 1 18 ? 14.561 32.268 7.790 1.00 17.07 41 VAL B C 1
ATOM 1579 O O . VAL B 1 18 ? 14.077 32.621 8.871 1.00 18.00 41 VAL B O 1
ATOM 1583 N N . PRO B 1 19 ? 15.783 32.666 7.385 1.00 15.32 42 PRO B N 1
ATOM 1584 C CA . PRO B 1 19 ? 16.594 33.519 8.275 1.00 15.11 42 PRO B CA 1
ATOM 1585 C C . PRO B 1 19 ? 16.043 34.924 8.401 1.00 18.09 42 PRO B C 1
ATOM 1586 O O . PRO B 1 19 ? 15.479 35.466 7.436 1.00 16.67 42 PRO B O 1
ATOM 1590 N N . GLU B 1 20 ? 16.259 35.529 9.577 1.00 18.38 43 GLU B N 1
ATOM 1591 C CA . GLU B 1 20 ? 15.844 36.890 9.835 1.00 18.78 43 GLU B CA 1
ATOM 1592 C C . GLU B 1 20 ? 17.007 37.662 10.360 1.00 25.01 43 GLU B C 1
ATOM 1593 O O . GLU B 1 20 ? 17.698 37.184 11.265 1.00 26.22 43 GLU B O 1
ATOM 1599 N N . VAL B 1 21 ? 17.246 38.830 9.781 1.00 20.63 44 VAL B N 1
ATOM 1600 C CA . VAL B 1 21 ? 18.322 39.712 10.241 1.00 21.51 44 VAL B CA 1
ATOM 1601 C C . VAL B 1 21 ? 17.722 41.095 10.362 1.00 23.20 44 VAL B C 1
ATOM 1602 O O . VAL B 1 21 ? 17.097 41.590 9.416 1.00 19.28 44 VAL B O 1
ATOM 1606 N N . ASP B 1 22 ? 17.870 41.714 11.554 1.00 21.75 45 ASP B N 1
ATOM 1607 C CA . ASP B 1 22 ? 17.304 43.036 11.812 1.00 22.44 45 ASP B CA 1
ATOM 1608 C C . ASP B 1 22 ? 15.792 43.039 11.534 1.00 25.21 45 ASP B C 1
ATOM 1609 O O . ASP B 1 22 ? 15.269 44.001 10.975 1.00 25.88 45 ASP B O 1
ATOM 1614 N N . GLY B 1 23 ? 15.126 41.938 11.893 1.00 21.82 46 GLY B N 1
ATOM 1615 C CA . GLY B 1 23 ? 13.687 41.768 11.760 1.00 21.34 46 GLY B CA 1
ATOM 1616 C C . GLY B 1 23 ? 13.183 41.553 10.344 1.00 21.55 46 GLY B C 1
ATOM 1617 O O . GLY B 1 23 ? 11.974 41.551 10.125 1.00 21.06 46 GLY B O 1
ATOM 1618 N N . LYS B 1 24 ? 14.095 41.343 9.374 1.00 16.57 47 LYS B N 1
ATOM 1619 C CA . LYS B 1 24 ? 13.693 41.151 7.972 1.00 15.09 47 LYS B CA 1
ATOM 1620 C C . LYS B 1 24 ? 14.099 39.770 7.464 1.00 15.53 47 LYS B C 1
ATOM 1621 O O . LYS B 1 24 ? 15.173 39.286 7.810 1.00 16.27 47 LYS B O 1
ATOM 1627 N N . VAL B 1 25 ? 13.254 39.163 6.613 1.00 13.67 48 VAL B N 1
ATOM 1628 C CA . VAL B 1 25 ? 13.589 37.870 6.022 1.00 12.52 48 VAL B CA 1
ATOM 1629 C C . VAL B 1 25 ? 14.676 38.072 4.966 1.00 14.33 48 VAL B C 1
ATOM 1630 O O . VAL B 1 25 ? 14.523 38.902 4.056 1.00 13.04 48 VAL B O 1
ATOM 1634 N N . VAL B 1 26 ? 15.769 37.296 5.089 1.00 12.51 49 VAL B N 1
ATOM 1635 C CA A VAL B 1 26 ? 16.889 37.357 4.142 0.50 11.94 49 VAL B CA 1
ATOM 1636 C CA B VAL B 1 26 ? 16.842 37.359 4.106 0.50 11.05 49 VAL B CA 1
ATOM 1637 C C . VAL B 1 26 ? 17.361 35.940 3.856 1.00 13.46 49 VAL B C 1
ATOM 1638 O O . VAL B 1 26 ? 17.745 35.244 4.803 1.00 14.08 49 VAL B O 1
ATOM 1645 N N . PHE B 1 27 ? 17.354 35.521 2.581 1.00 10.89 50 PHE B N 1
ATOM 1646 C CA . PHE B 1 27 ? 17.937 34.237 2.195 1.00 10.32 50 PHE B CA 1
ATOM 1647 C C . PHE B 1 27 ? 19.328 34.534 1.657 1.00 12.76 50 PHE B C 1
ATOM 1648 O O . PHE B 1 27 ? 19.500 35.475 0.882 1.00 12.12 50 PHE B O 1
ATOM 1656 N N . SER B 1 28 ? 20.310 33.737 2.034 1.00 11.52 51 SER B N 1
ATOM 1657 C CA A SER B 1 28 ? 21.642 33.999 1.531 0.50 11.09 51 SER B CA 1
ATOM 1658 C CA B SER B 1 28 ? 21.696 33.979 1.662 0.50 10.40 51 SER B CA 1
ATOM 1659 C C . SER B 1 28 ? 22.401 32.714 1.222 1.00 13.37 51 SER B C 1
ATOM 1660 O O . SER B 1 28 ? 22.104 31.628 1.756 1.00 14.17 51 SER B O 1
ATOM 1665 N N . LYS B 1 29 ? 23.408 32.866 0.363 1.00 11.63 52 LYS B N 1
ATOM 1666 C CA . LYS B 1 29 ? 24.257 31.743 0.015 1.00 10.94 52 LYS B CA 1
ATOM 1667 C C . LYS B 1 29 ? 25.620 32.271 -0.309 1.00 12.10 52 LYS B C 1
ATOM 1668 O O . LYS B 1 29 ? 25.738 33.259 -1.041 1.00 12.00 52 LYS B O 1
ATOM 1674 N N . GLU B 1 30 ? 26.644 31.599 0.242 1.00 11.86 53 GLU B N 1
ATOM 1675 C CA A GLU B 1 30 ? 28.046 31.910 -0.016 0.50 11.48 53 GLU B CA 1
ATOM 1676 C CA B GLU B 1 30 ? 28.060 31.884 0.003 0.50 12.00 53 GLU B CA 1
ATOM 1677 C C . GLU B 1 30 ? 28.603 30.897 -1.002 1.00 14.27 53 GLU B C 1
ATOM 1678 O O . GLU B 1 30 ? 28.303 29.698 -0.895 1.00 13.88 53 GLU B O 1
ATOM 1689 N N . PHE B 1 31 ? 29.427 31.374 -1.947 1.00 11.44 54 PHE B N 1
ATOM 1690 C CA . PHE B 1 31 ? 30.061 30.491 -2.927 1.00 11.74 54 PHE B CA 1
ATOM 1691 C C . PHE B 1 31 ? 31.555 30.641 -2.867 1.00 16.79 54 PHE B C 1
ATOM 1692 O O . PHE B 1 31 ? 32.053 31.779 -2.874 1.00 14.98 54 PHE B O 1
ATOM 1700 N N . GLN B 1 32 ? 32.274 29.514 -2.865 1.00 14.81 55 GLN B N 1
ATOM 1701 C CA . GLN B 1 32 ? 33.739 29.536 -2.851 1.00 14.38 55 GLN B CA 1
ATOM 1702 C C . GLN B 1 32 ? 34.228 29.194 -4.250 1.00 16.90 55 GLN B C 1
ATOM 1703 O O . GLN B 1 32 ? 33.947 28.098 -4.756 1.00 16.24 55 GLN B O 1
ATOM 1709 N N . ILE B 1 33 ? 34.912 30.160 -4.898 1.00 14.63 56 ILE B N 1
ATOM 1710 C CA . ILE B 1 33 ? 35.471 29.989 -6.245 1.00 14.35 56 ILE B CA 1
ATOM 1711 C C . ILE B 1 33 ? 36.906 30.511 -6.182 1.00 17.45 56 ILE B C 1
ATOM 1712 O O . ILE B 1 33 ? 37.228 31.553 -6.763 1.00 16.55 56 ILE B O 1
ATOM 1717 N N . PRO B 1 34 ? 37.763 29.795 -5.424 1.00 14.51 57 PRO B N 1
ATOM 1718 C CA . PRO B 1 34 ? 39.132 30.280 -5.181 1.00 15.61 57 PRO B CA 1
ATOM 1719 C C . PRO B 1 34 ? 39.961 30.526 -6.443 1.00 18.37 57 PRO B C 1
ATOM 1720 O O . PRO B 1 34 ? 40.916 31.297 -6.375 1.00 19.64 57 PRO B O 1
ATOM 1724 N N . GLY B 1 35 ? 39.596 29.898 -7.563 1.00 15.63 58 GLY B N 1
ATOM 1725 C CA . GLY B 1 35 ? 40.324 30.047 -8.823 1.00 15.81 58 GLY B CA 1
ATOM 1726 C C . GLY B 1 35 ? 39.918 31.282 -9.615 1.00 17.66 58 GLY B C 1
ATOM 1727 O O . GLY B 1 35 ? 40.447 31.503 -10.716 1.00 18.49 58 GLY B O 1
ATOM 1736 N N . SER B 1 37 ? 39.285 35.579 -9.801 1.00 14.66 60 SER B N 1
ATOM 1737 C CA . SER B 1 37 ? 39.564 36.863 -9.166 1.00 14.86 60 SER B CA 1
ATOM 1738 C C . SER B 1 37 ? 38.244 37.602 -8.886 1.00 16.57 60 SER B C 1
ATOM 1739 O O . SER B 1 37 ? 37.205 37.260 -9.458 1.00 14.86 60 SER B O 1
ATOM 1742 N N . GLN B 1 38 ? 38.285 38.651 -8.053 1.00 14.52 61 GLN B N 1
ATOM 1743 C CA . GLN B 1 38 ? 37.080 39.432 -7.824 1.00 13.83 61 GLN B CA 1
ATOM 1744 C C . GLN B 1 38 ? 36.533 39.966 -9.170 1.00 15.54 61 GLN B C 1
ATOM 1745 O O . GLN B 1 38 ? 35.314 39.969 -9.378 1.00 15.01 61 GLN B O 1
ATOM 1751 N N . ALA B 1 39 ? 37.437 40.430 -10.069 1.00 14.61 62 ALA B N 1
ATOM 1752 C CA . ALA B 1 39 ? 36.991 40.987 -11.359 1.00 14.80 62 ALA B CA 1
ATOM 1753 C C . ALA B 1 39 ? 36.271 39.922 -12.206 1.00 16.75 62 ALA B C 1
ATOM 1754 O O . ALA B 1 39 ? 35.235 40.219 -12.818 1.00 15.72 62 ALA B O 1
ATOM 1756 N N . GLN B 1 40 ? 36.783 38.674 -12.199 1.00 13.58 63 GLN B N 1
ATOM 1757 C CA . GLN B 1 40 ? 36.136 37.607 -12.949 1.00 13.66 63 GLN B CA 1
ATOM 1758 C C . GLN B 1 40 ? 34.773 37.266 -12.338 1.00 14.95 63 GLN B C 1
ATOM 1759 O O . GLN B 1 40 ? 33.826 36.988 -13.074 1.00 14.84 63 GLN B O 1
ATOM 1765 N N . ILE B 1 41 ? 34.679 37.270 -10.997 1.00 12.22 64 ILE B N 1
ATOM 1766 C CA . ILE B 1 41 ? 33.402 36.976 -10.342 1.00 11.81 64 ILE B CA 1
ATOM 1767 C C . ILE B 1 41 ? 32.390 38.077 -10.672 1.00 13.58 64 ILE B C 1
ATOM 1768 O O . ILE B 1 41 ? 31.241 37.774 -11.021 1.00 12.88 64 ILE B O 1
ATOM 1773 N N . TYR B 1 42 ? 32.835 39.361 -10.586 1.00 12.13 65 TYR B N 1
ATOM 1774 C CA . TYR B 1 42 ? 31.964 40.500 -10.879 1.00 12.59 65 TYR B CA 1
ATOM 1775 C C . TYR B 1 42 ? 31.461 40.424 -12.331 1.00 14.65 65 TYR B C 1
ATOM 1776 O O . TYR B 1 42 ? 30.267 40.656 -12.568 1.00 14.30 65 TYR B O 1
ATOM 1785 N N . ASP B 1 43 ? 32.349 40.074 -13.289 1.00 13.38 66 ASP B N 1
ATOM 1786 C CA . ASP B 1 43 ? 31.934 39.955 -14.688 1.00 13.31 66 ASP B CA 1
ATOM 1787 C C . ASP B 1 43 ? 30.909 38.832 -14.853 1.00 15.51 66 ASP B C 1
ATOM 1788 O O . ASP B 1 43 ? 29.861 39.010 -15.475 1.00 14.98 66 ASP B O 1
ATOM 1793 N N . THR B 1 44 ? 31.213 37.667 -14.271 1.00 11.93 67 THR B N 1
ATOM 1794 C CA . THR B 1 44 ? 30.324 36.528 -14.398 1.00 11.96 67 THR B CA 1
ATOM 1795 C C . THR B 1 44 ? 28.962 36.819 -13.757 1.00 13.19 67 THR B C 1
ATOM 1796 O O . THR B 1 44 ? 27.941 36.385 -14.292 1.00 13.63 67 THR B O 1
ATOM 1808 N N . THR B 1 46 ? 27.526 39.849 -13.115 1.00 11.28 69 THR B N 1
ATOM 1809 C CA A THR B 1 46 ? 26.751 40.888 -13.802 0.50 11.25 69 THR B CA 1
ATOM 1810 C CA B THR B 1 46 ? 26.790 40.899 -13.829 0.50 11.08 69 THR B CA 1
ATOM 1811 C C . THR B 1 46 ? 26.053 40.247 -14.991 1.00 13.82 69 THR B C 1
ATOM 1812 O O . THR B 1 46 ? 24.859 40.472 -15.189 1.00 14.76 69 THR B O 1
ATOM 1819 N N . LYS B 1 47 ? 26.776 39.408 -15.766 1.00 11.95 70 LYS B N 1
ATOM 1820 C CA . LYS B 1 47 ? 26.163 38.751 -16.930 1.00 12.74 70 LYS B CA 1
ATOM 1821 C C . LYS B 1 47 ? 25.097 37.748 -16.509 1.00 14.61 70 LYS B C 1
ATOM 1822 O O . LYS B 1 47 ? 24.040 37.672 -17.143 1.00 14.65 70 LYS B O 1
ATOM 1828 N N . TRP B 1 48 ? 25.349 37.015 -15.421 1.00 13.28 71 TRP B N 1
ATOM 1829 C CA . TRP B 1 48 ? 24.366 36.054 -14.931 1.00 12.79 71 TRP B CA 1
ATOM 1830 C C . TRP B 1 48 ? 23.081 36.806 -14.506 1.00 13.96 71 TRP B C 1
ATOM 1831 O O . TRP B 1 48 ? 21.967 36.415 -14.872 1.00 13.30 71 TRP B O 1
ATOM 1850 N N . ASP B 1 50 ? 21.976 39.771 -15.263 1.00 11.70 73 ASP B N 1
ATOM 1851 C CA . ASP B 1 50 ? 21.291 40.396 -16.386 1.00 12.87 73 ASP B CA 1
ATOM 1852 C C . ASP B 1 50 ? 20.432 39.345 -17.128 1.00 15.59 73 ASP B C 1
ATOM 1853 O O . ASP B 1 50 ? 19.241 39.587 -17.365 1.00 16.51 73 ASP B O 1
ATOM 1858 N N . GLU B 1 51 ? 21.030 38.171 -17.447 1.00 13.34 74 GLU B N 1
ATOM 1859 C CA A GLU B 1 51 ? 20.274 37.152 -18.170 0.34 14.17 74 GLU B CA 1
ATOM 1860 C CA B GLU B 1 51 ? 20.341 37.082 -18.142 0.33 14.35 74 GLU B CA 1
ATOM 1861 C CA C GLU B 1 51 ? 20.335 37.090 -18.151 0.33 14.10 74 GLU B CA 1
ATOM 1862 C C . GLU B 1 51 ? 19.178 36.540 -17.310 1.00 15.76 74 GLU B C 1
ATOM 1863 O O . GLU B 1 51 ? 18.077 36.312 -17.827 1.00 16.34 74 GLU B O 1
ATOM 1879 N N . ARG B 1 52 ? 19.433 36.301 -16.025 1.00 11.85 75 ARG B N 1
ATOM 1880 C CA . ARG B 1 52 ? 18.426 35.722 -15.152 1.00 11.63 75 ARG B CA 1
ATOM 1881 C C . ARG B 1 52 ? 17.194 36.613 -15.039 1.00 14.35 75 ARG B C 1
ATOM 1882 O O . ARG B 1 52 ? 16.059 36.116 -15.066 1.00 12.67 75 ARG B O 1
ATOM 1890 N N . LEU B 1 53 ? 17.420 37.928 -14.890 1.00 12.70 76 LEU B N 1
ATOM 1891 C CA . LEU B 1 53 ? 16.266 38.808 -14.732 1.00 12.11 76 LEU B CA 1
ATOM 1892 C C . LEU B 1 53 ? 15.557 39.040 -16.058 1.00 15.68 76 LEU B C 1
ATOM 1893 O O . LEU B 1 53 ? 14.328 39.206 -16.057 1.00 14.95 76 LEU B O 1
ATOM 1898 N N . LYS B 1 54 ? 16.298 38.983 -17.187 1.00 13.21 77 LYS B N 1
ATOM 1899 C CA . LYS B 1 54 ? 15.636 39.105 -18.501 1.00 14.82 77 LYS B CA 1
ATOM 1900 C C . LYS B 1 54 ? 14.681 37.921 -18.706 1.00 18.05 77 LYS B C 1
ATOM 1901 O O . LYS B 1 54 ? 13.661 38.084 -19.377 1.00 19.54 77 LYS B O 1
ATOM 1907 N N . GLU B 1 55 ? 14.986 36.739 -18.105 1.00 15.83 78 GLU B N 1
ATOM 1908 C CA . GLU B 1 55 ? 14.110 35.564 -18.251 1.00 17.29 78 GLU B CA 1
ATOM 1909 C C . GLU B 1 55 ? 12.677 35.838 -17.756 1.00 20.99 78 GLU B C 1
ATOM 1910 O O . GLU B 1 55 ? 11.729 35.190 -18.221 1.00 20.70 78 GLU B O 1
ATOM 1916 N N . ASN B 1 56 ? 12.520 36.763 -16.788 1.00 15.73 79 ASN B N 1
ATOM 1917 C CA . ASN B 1 56 ? 11.205 37.074 -16.243 1.00 15.69 79 ASN B CA 1
ATOM 1918 C C . ASN B 1 56 ? 10.339 37.884 -17.205 1.00 18.67 79 ASN B C 1
ATOM 1919 O O . ASN B 1 56 ? 9.134 37.953 -16.995 1.00 18.50 79 ASN B O 1
ATOM 1924 N N . LYS B 1 57 ? 10.958 38.553 -18.189 1.00 17.31 80 LYS B N 1
ATOM 1925 C CA . LYS B 1 57 ? 10.285 39.350 -19.224 1.00 18.50 80 LYS B CA 1
ATOM 1926 C C . LYS B 1 57 ? 9.278 40.349 -18.616 1.00 21.21 80 LYS B C 1
ATOM 1927 O O . LYS B 1 57 ? 8.095 40.405 -18.991 1.00 21.03 80 LYS B O 1
ATOM 1933 N N . ASN B 1 58 ? 9.769 41.166 -17.670 1.00 15.97 81 ASN B N 1
ATOM 1934 C CA . ASN B 1 58 ? 8.918 42.233 -17.135 1.00 15.13 81 ASN B CA 1
ATOM 1935 C C . ASN B 1 58 ? 9.770 43.407 -16.684 1.00 17.40 81 ASN B C 1
ATOM 1936 O O . ASN B 1 58 ? 10.965 43.274 -16.430 1.00 15.74 81 ASN B O 1
ATOM 1941 N N . ILE B 1 59 ? 9.134 44.574 -16.615 1.00 15.81 82 ILE B N 1
ATOM 1942 C CA . ILE B 1 59 ? 9.809 45.819 -16.259 1.00 15.84 82 ILE B CA 1
ATOM 1943 C C . ILE B 1 59 ? 10.345 45.777 -14.825 1.00 15.83 82 ILE B C 1
ATOM 1944 O O . ILE B 1 59 ? 11.324 46.469 -14.540 1.00 16.35 82 ILE B O 1
ATOM 1949 N N . ASP B 1 60 ? 9.716 44.982 -13.938 1.00 12.98 83 ASP B N 1
ATOM 1950 C CA . ASP B 1 60 ? 10.146 44.909 -12.534 1.00 11.96 83 ASP B CA 1
ATOM 1951 C C . ASP B 1 60 ? 11.230 43.851 -12.293 1.00 14.73 83 ASP B C 1
ATOM 1952 O O . ASP B 1 60 ? 11.473 43.449 -11.137 1.00 15.62 83 ASP B O 1
ATOM 1957 N N . SER B 1 61 ? 11.892 43.394 -13.368 1.00 11.10 84 SER B N 1
ATOM 1958 C CA . SER B 1 61 ? 12.999 42.439 -13.272 1.00 10.23 84 SER B CA 1
ATOM 1959 C C . SER B 1 61 ? 14.165 43.029 -14.040 1.00 13.55 84 SER B C 1
ATOM 1960 O O . SER B 1 61 ? 14.145 43.080 -15.275 1.00 13.30 84 SER B O 1
ATOM 1963 N N . ARG B 1 62 ? 15.133 43.581 -13.309 1.00 11.55 85 ARG B N 1
ATOM 1964 C CA . ARG B 1 62 ? 16.259 44.316 -13.917 1.00 10.65 85 ARG B CA 1
ATOM 1965 C C . ARG B 1 62 ? 17.351 44.576 -12.889 1.00 12.34 85 ARG B C 1
ATOM 1966 O O . ARG B 1 62 ? 17.094 44.578 -11.667 1.00 11.17 85 ARG B O 1
ATOM 1974 N N . ILE B 1 63 ? 18.545 44.909 -13.387 1.00 11.00 86 ILE B N 1
ATOM 1975 C CA . ILE B 1 63 ? 19.631 45.375 -12.530 1.00 11.24 86 ILE B CA 1
ATOM 1976 C C . ILE B 1 63 ? 19.348 46.860 -12.230 1.00 12.91 86 ILE B C 1
ATOM 1977 O O . ILE B 1 63 ? 19.028 47.634 -13.141 1.00 13.36 86 ILE B O 1
ATOM 1982 N N . VAL B 1 64 ? 19.477 47.246 -10.946 1.00 10.89 87 VAL B N 1
ATOM 1983 C CA . VAL B 1 64 ? 19.176 48.602 -10.530 1.00 10.36 87 VAL B CA 1
ATOM 1984 C C . VAL B 1 64 ? 20.460 49.380 -10.163 1.00 12.29 87 VAL B C 1
ATOM 1985 O O . VAL B 1 64 ? 20.597 50.557 -10.526 1.00 13.84 87 VAL B O 1
ATOM 1989 N N . PHE B 1 65 ? 21.381 48.737 -9.447 1.00 11.09 88 PHE B N 1
ATOM 1990 C CA . PHE B 1 65 ? 22.630 49.380 -9.056 1.00 12.35 88 PHE B CA 1
ATOM 1991 C C . PHE B 1 65 ? 23.789 48.461 -9.267 1.00 14.67 88 PHE B C 1
ATOM 1992 O O . PHE B 1 65 ? 23.649 47.243 -9.150 1.00 13.84 88 PHE B O 1
ATOM 2000 N N . SER B 1 66 ? 24.949 49.037 -9.487 1.00 15.08 89 SER B N 1
ATOM 2001 C CA . SER B 1 66 ? 26.161 48.244 -9.549 1.00 15.80 89 SER B CA 1
ATOM 2002 C C . SER B 1 66 ? 27.326 49.118 -9.203 1.00 21.53 89 SER B C 1
ATOM 2003 O O . SER B 1 66 ? 27.322 50.321 -9.504 1.00 22.14 89 SER B O 1
ATOM 2006 N N . ASP B 1 67 ? 28.285 48.550 -8.494 1.00 17.47 90 ASP B N 1
ATOM 2007 C CA . ASP B 1 67 ? 29.456 49.311 -8.093 1.00 16.86 90 ASP B CA 1
ATOM 2008 C C . ASP B 1 67 ? 30.642 48.384 -8.208 1.00 20.23 90 ASP B C 1
ATOM 2009 O O . ASP B 1 67 ? 30.875 47.552 -7.324 1.00 19.29 90 ASP B O 1
ATOM 2014 N N . GLU B 1 68 ? 31.356 48.483 -9.320 1.00 18.25 91 GLU B N 1
ATOM 2015 C CA . GLU B 1 68 ? 32.513 47.623 -9.599 1.00 18.73 91 GLU B CA 1
ATOM 2016 C C . GLU B 1 68 ? 33.603 47.760 -8.507 1.00 21.93 91 GLU B C 1
ATOM 2017 O O . GLU B 1 68 ? 34.136 46.742 -8.056 1.00 19.01 91 GLU B O 1
ATOM 2023 N N . ALA B 1 69 ? 33.869 48.994 -8.022 1.00 20.67 92 ALA B N 1
ATOM 2024 C CA . ALA B 1 69 ? 34.881 49.201 -6.972 1.00 21.61 92 ALA B CA 1
ATOM 2025 C C . ALA B 1 69 ? 34.532 48.474 -5.665 1.00 24.58 92 ALA B C 1
ATOM 2026 O O . ALA B 1 69 ? 35.430 47.959 -4.993 1.00 25.01 92 ALA B O 1
ATOM 2028 N N . LYS B 1 70 ? 33.236 48.432 -5.311 1.00 20.23 93 LYS B N 1
ATOM 2029 C CA . LYS B 1 70 ? 32.748 47.797 -4.090 1.00 19.23 93 LYS B CA 1
ATOM 2030 C C . LYS B 1 70 ? 32.408 46.315 -4.324 1.00 19.44 93 LYS B C 1
ATOM 2031 O O . LYS B 1 70 ? 32.185 45.582 -3.355 1.00 19.88 93 LYS B O 1
ATOM 2037 N N . GLY B 1 71 ? 32.378 45.896 -5.589 1.00 15.72 94 GLY B N 1
ATOM 2038 C CA . GLY B 1 71 ? 32.079 44.509 -5.959 1.00 15.15 94 GLY B CA 1
ATOM 2039 C C . GLY B 1 71 ? 30.619 44.139 -5.775 1.00 16.26 94 GLY B C 1
ATOM 2040 O O . GLY B 1 71 ? 30.301 42.958 -5.628 1.00 14.40 94 GLY B O 1
ATOM 2041 N N . THR B 1 72 ? 29.711 45.133 -5.819 1.00 12.87 95 THR B N 1
ATOM 2042 C CA . THR B 1 72 ? 28.292 44.869 -5.566 1.00 11.84 95 THR B CA 1
ATOM 2043 C C . THR B 1 72 ? 27.422 45.034 -6.812 1.00 14.06 95 THR B C 1
ATOM 2044 O O . THR B 1 72 ? 27.685 45.887 -7.673 1.00 13.58 95 THR B O 1
ATOM 2048 N N . ILE B 1 73 ? 26.368 44.200 -6.892 1.00 10.78 96 ILE B N 1
ATOM 2049 C CA . ILE B 1 73 ? 25.408 44.211 -8.006 1.00 10.68 96 ILE B CA 1
ATOM 2050 C C . ILE B 1 73 ? 24.049 44.037 -7.377 1.00 12.66 96 ILE B C 1
ATOM 2051 O O . ILE B 1 73 ? 23.839 43.048 -6.653 1.00 13.00 96 ILE B O 1
ATOM 2056 N N . ALA B 1 74 ? 23.130 44.974 -7.607 1.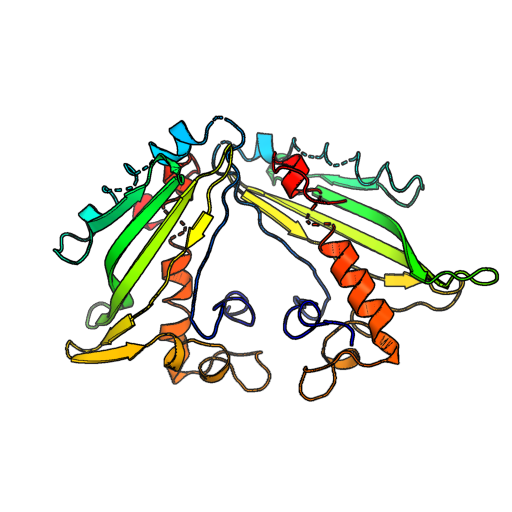00 10.14 97 ALA B N 1
ATOM 2057 C CA . ALA B 1 74 ? 21.819 44.881 -6.982 1.00 9.80 97 ALA B CA 1
ATOM 2058 C C . ALA B 1 74 ? 20.738 44.939 -8.033 1.00 11.90 97 ALA B C 1
ATOM 2059 O O . ALA B 1 74 ? 20.710 45.873 -8.839 1.00 11.56 97 ALA B O 1
ATOM 2061 N N . GLY B 1 75 ? 19.841 43.962 -7.986 1.00 9.73 98 GLY B N 1
ATOM 2062 C CA . GLY B 1 75 ? 18.715 43.936 -8.907 1.00 9.38 98 GLY B CA 1
ATOM 2063 C C . GLY B 1 75 ? 17.413 43.682 -8.190 1.00 11.26 98 GLY B C 1
ATOM 2064 O O . GLY B 1 75 ? 17.384 43.460 -6.962 1.00 9.94 98 GLY B O 1
ATOM 2065 N N . VAL B 1 76 ? 16.326 43.697 -8.974 1.00 9.52 99 VAL B N 1
ATOM 2066 C CA . VAL B 1 76 ? 15.003 43.367 -8.473 1.00 9.34 99 VAL B CA 1
ATOM 2067 C C . VAL B 1 76 ? 14.398 42.373 -9.417 1.00 11.75 99 VAL B C 1
ATOM 2068 O O . VAL B 1 76 ? 14.732 42.352 -10.611 1.00 10.31 99 VAL B O 1
ATOM 2072 N N . GLY B 1 77 ? 13.505 41.549 -8.882 1.00 9.90 100 GLY B N 1
ATOM 2073 C CA . GLY B 1 77 ? 12.819 40.588 -9.722 1.00 10.53 100 GLY B CA 1
ATOM 2074 C C . GLY B 1 77 ? 11.362 40.467 -9.368 1.00 12.45 100 GLY B C 1
ATOM 2075 O O . GLY B 1 77 ? 10.959 40.795 -8.246 1.00 11.91 100 GLY B O 1
ATOM 2076 N N . GLU B 1 78 ? 10.578 40.013 -10.354 1.00 11.75 101 GLU B N 1
ATOM 2077 C CA . GLU B 1 78 ? 9.147 39.776 -10.195 1.00 10.94 101 GLU B CA 1
ATOM 2078 C C . GLU B 1 78 ? 8.821 38.550 -11.015 1.00 12.11 101 GLU B C 1
ATOM 2079 O O . GLU B 1 78 ? 9.118 38.534 -12.213 1.00 13.02 101 GLU B O 1
ATOM 2085 N N . GLU B 1 79 ? 8.249 37.516 -10.374 1.00 10.81 102 GLU B N 1
ATOM 2086 C CA . GLU B 1 79 ? 7.948 36.291 -11.127 1.00 10.52 102 GLU B CA 1
ATOM 2087 C C . GLU B 1 79 ? 6.989 35.414 -10.314 1.00 13.37 102 GLU B C 1
ATOM 2088 O O . GLU B 1 79 ? 6.621 35.783 -9.195 1.00 12.40 102 GLU B O 1
ATOM 2094 N N . TRP B 1 80 ? 6.578 34.276 -10.877 1.00 11.96 103 TRP B N 1
ATOM 2095 C CA . TRP B 1 80 ? 5.601 33.445 -10.186 1.00 11.62 103 TRP B CA 1
ATOM 2096 C C . TRP B 1 80 ? 6.231 32.336 -9.376 1.00 13.31 103 TRP B C 1
ATOM 2097 O O . TRP B 1 80 ? 7.177 31.687 -9.826 1.00 13.10 103 TRP B O 1
ATOM 2108 N N . ILE B 1 81 ? 5.623 32.047 -8.214 1.00 12.45 104 ILE B N 1
ATOM 2109 C CA . ILE B 1 81 ? 5.934 30.873 -7.401 1.00 11.83 104 ILE B CA 1
ATOM 2110 C C . ILE B 1 81 ? 4.681 30.012 -7.437 1.00 14.02 104 ILE B C 1
ATOM 2111 O O . ILE B 1 81 ? 3.640 30.425 -6.913 1.00 12.76 104 ILE B O 1
ATOM 2116 N N . VAL B 1 82 ? 4.769 28.843 -8.059 1.00 11.83 105 VAL B N 1
ATOM 2117 C CA . VAL B 1 82 ? 3.623 27.960 -8.161 1.00 11.74 105 VAL B CA 1
ATOM 2118 C C . VAL B 1 82 ? 3.567 27.045 -6.927 1.00 15.33 105 VAL B C 1
ATOM 2119 O O . VAL B 1 82 ? 4.542 26.340 -6.618 1.00 15.75 105 VAL B O 1
ATOM 2123 N N . PHE B 1 83 ? 2.425 27.045 -6.235 1.00 12.44 106 PHE B N 1
ATOM 2124 C CA . PHE B 1 83 ? 2.216 26.133 -5.099 1.00 12.82 106 PHE B CA 1
ATOM 2125 C C . PHE B 1 83 ? 1.813 24.743 -5.589 1.00 15.48 106 PHE B C 1
ATOM 2126 O O . PHE B 1 83 ? 2.281 23.722 -5.070 1.00 15.42 106 PHE B O 1
ATOM 2134 N N . SER B 1 84 ? 0.893 24.702 -6.572 1.00 13.46 107 SER B N 1
ATOM 2135 C CA . SER B 1 84 ? 0.419 23.458 -7.128 1.00 14.16 107 SER B CA 1
ATOM 2136 C C . SER B 1 84 ? -0.265 23.714 -8.442 1.00 17.30 107 SER B C 1
ATOM 2137 O O . SER B 1 84 ? -0.702 24.830 -8.725 1.00 16.71 107 SER B O 1
ATOM 2140 N N . SER B 1 85 ? -0.391 22.657 -9.213 1.00 15.75 108 SER B N 1
ATOM 2141 C CA . SER B 1 85 ? -1.155 22.679 -10.441 1.00 16.08 108 SER B CA 1
ATOM 2142 C C . SER B 1 85 ? -1.632 21.276 -10.720 1.00 19.28 108 SER B C 1
ATOM 2143 O O . SER B 1 85 ? -1.098 20.294 -10.181 1.00 19.77 108 SER B O 1
ATOM 2146 N N . SER B 1 86 ? -2.666 21.166 -11.524 1.00 15.94 109 SER B N 1
ATOM 2147 C CA . SER B 1 86 ? -3.170 19.886 -11.957 1.00 15.22 109 SER B CA 1
ATOM 2148 C C . SER B 1 86 ? -3.767 20.073 -13.356 1.00 16.05 109 SER B C 1
ATOM 2149 O O . SER B 1 86 ? -3.681 21.196 -13.884 1.00 15.52 109 SER B O 1
ATOM 2152 N N . ALA B 1 87 ? -4.430 19.056 -13.889 1.00 15.87 110 ALA B N 1
ATOM 2153 C CA . ALA B 1 87 ? -5.042 19.213 -15.215 1.00 16.36 110 ALA B CA 1
ATOM 2154 C C . ALA B 1 87 ? -6.081 20.344 -15.221 1.00 20.33 110 ALA B C 1
ATOM 2155 O O . ALA B 1 87 ? -6.255 21.010 -16.245 1.00 19.33 110 ALA B O 1
ATOM 2157 N N . LEU B 1 88 ? -6.730 20.609 -14.058 1.00 16.55 111 LEU B N 1
ATOM 2158 C CA . LEU B 1 88 ? -7.844 21.571 -13.994 1.00 14.56 111 LEU B CA 1
ATOM 2159 C C . LEU B 1 88 ? -7.637 22.758 -13.062 1.00 17.77 111 LEU B C 1
ATOM 2160 O O . LEU B 1 88 ? -8.555 23.580 -12.951 1.00 18.73 111 LEU B O 1
ATOM 2165 N N . SER B 1 89 ? -6.497 22.852 -12.393 1.00 14.68 112 SER B N 1
ATOM 2166 C CA A SER B 1 89 ? -6.301 23.911 -11.400 0.50 14.23 112 SER B CA 1
ATOM 2167 C CA B SER B 1 89 ? -6.307 23.903 -11.398 0.50 13.61 112 SER B CA 1
ATOM 2168 C C . SER B 1 89 ? -4.907 24.499 -11.388 1.00 15.87 112 SER B C 1
ATOM 2169 O O . SER B 1 89 ? -3.955 23.901 -11.899 1.00 15.21 112 SER B O 1
ATOM 2174 N N . LEU B 1 90 ? -4.774 25.662 -10.748 1.00 14.16 113 LEU B N 1
ATOM 2175 C CA . LEU B 1 90 ? -3.504 26.328 -10.585 1.00 15.08 113 LEU B CA 1
ATOM 2176 C C . LEU B 1 90 ? -3.566 27.158 -9.324 1.00 16.95 113 LEU B C 1
ATOM 2177 O O . LEU B 1 90 ? -4.571 27.842 -9.094 1.00 18.16 113 LEU B O 1
ATOM 2182 N N . ASP B 1 91 ? -2.539 27.055 -8.487 1.00 13.54 114 ASP B N 1
ATOM 2183 C CA . ASP B 1 91 ? -2.461 27.871 -7.289 1.00 13.48 114 ASP B CA 1
ATOM 2184 C C . ASP B 1 91 ? -1.069 28.445 -7.249 1.00 14.23 114 ASP B C 1
ATOM 2185 O O . ASP B 1 91 ? -0.094 27.693 -7.166 1.00 13.59 114 ASP B O 1
ATOM 2190 N N . ARG B 1 92 ? -0.965 29.763 -7.410 1.00 13.10 115 ARG B N 1
ATOM 2191 C CA . ARG B 1 92 ? 0.352 30.399 -7.444 1.00 12.60 115 ARG B CA 1
ATOM 2192 C C . ARG B 1 92 ? 0.289 31.788 -6.849 1.00 13.67 115 ARG B C 1
ATOM 2193 O O . ARG B 1 92 ? -0.804 32.380 -6.746 1.00 14.59 115 ARG B O 1
ATOM 2201 N N . THR B 1 93 ? 1.465 32.313 -6.518 1.00 11.66 116 THR B N 1
ATOM 2202 C CA . THR B 1 93 ? 1.589 33.669 -6.036 1.00 11.24 116 THR B CA 1
ATOM 2203 C C . THR B 1 93 ? 2.604 34.403 -6.880 1.00 13.76 116 THR B C 1
ATOM 2204 O O . THR B 1 93 ? 3.576 33.794 -7.341 1.00 12.15 116 THR B O 1
ATOM 2208 N N . LEU B 1 94 ? 2.418 35.710 -7.036 1.00 12.09 117 LEU B N 1
ATOM 2209 C CA . LEU B 1 94 ? 3.504 36.514 -7.589 1.00 12.04 117 LEU B CA 1
ATOM 2210 C C . LEU B 1 94 ? 4.476 36.782 -6.446 1.00 14.24 117 LEU B C 1
ATOM 2211 O O . LEU B 1 94 ? 4.046 36.917 -5.288 1.00 14.23 117 LEU B O 1
ATOM 2216 N N . VAL B 1 95 ? 5.768 36.890 -6.759 1.00 11.53 118 VAL B N 1
ATOM 2217 C CA . VAL B 1 95 ? 6.768 37.292 -5.770 1.00 10.33 118 VAL B CA 1
ATOM 2218 C C . VAL B 1 95 ? 7.585 38.445 -6.357 1.00 12.91 118 VAL B C 1
ATOM 2219 O O . VAL B 1 95 ? 7.895 38.443 -7.548 1.00 12.21 118 VAL B O 1
ATOM 2223 N N . ASN B 1 96 ? 7.874 39.436 -5.499 1.00 10.72 119 ASN B N 1
ATOM 2224 C CA . ASN B 1 96 ? 8.798 40.531 -5.783 1.00 10.78 119 ASN B CA 1
ATOM 2225 C C . ASN B 1 96 ? 9.930 40.391 -4.782 1.00 12.46 119 ASN B C 1
ATOM 2226 O O . ASN B 1 96 ? 9.704 40.067 -3.612 1.00 12.42 119 ASN B O 1
ATOM 2231 N N . TYR B 1 97 ? 11.161 40.652 -5.238 1.00 10.20 120 TYR B N 1
ATOM 2232 C CA . TYR B 1 97 ? 12.307 40.533 -4.348 1.00 9.08 120 TYR B CA 1
ATOM 2233 C C . TYR B 1 97 ? 13.448 41.419 -4.826 1.00 10.67 120 TYR B C 1
ATOM 2234 O O . TYR B 1 97 ? 13.461 41.881 -5.974 1.00 10.45 120 TYR B O 1
ATOM 2243 N N . GLN B 1 98 ? 14.411 41.623 -3.928 1.00 9.71 121 GLN B N 1
ATOM 2244 C CA . GLN B 1 98 ? 15.698 42.260 -4.226 1.00 9.50 121 GLN B CA 1
ATOM 2245 C C . GLN B 1 98 ? 16.745 41.164 -4.250 1.00 11.75 121 GLN B C 1
ATOM 2246 O O . GLN B 1 98 ? 16.671 40.241 -3.439 1.00 12.15 121 GLN B O 1
ATOM 2252 N N . ILE B 1 99 ? 17.645 41.189 -5.229 1.00 9.69 122 ILE B N 1
ATOM 2253 C CA . ILE B 1 99 ? 18.726 40.211 -5.309 1.00 9.30 122 ILE B CA 1
ATOM 2254 C C . ILE B 1 99 ? 20.028 40.998 -5.326 1.00 12.33 122 ILE B C 1
ATOM 2255 O O . ILE B 1 99 ? 20.197 41.896 -6.175 1.00 12.26 122 ILE B O 1
ATOM 2260 N N . THR B 1 100 ? 20.946 40.699 -4.396 1.00 10.97 123 THR B N 1
ATOM 2261 C CA . THR B 1 100 ? 22.204 41.429 -4.318 1.00 10.25 123 THR B CA 1
ATOM 2262 C C . THR B 1 100 ? 23.358 40.447 -4.320 1.00 13.41 123 THR B C 1
ATOM 2263 O O . THR B 1 100 ? 23.336 39.465 -3.560 1.00 13.33 123 THR B O 1
ATOM 2267 N N . VAL B 1 101 ? 24.370 40.740 -5.111 1.00 10.73 124 VAL B N 1
ATOM 2268 C CA . VAL B 1 101 ? 25.569 39.909 -5.198 1.00 10.49 124 VAL B CA 1
ATOM 2269 C C . VAL B 1 101 ? 26.754 40.738 -4.741 1.00 14.37 124 VAL B C 1
ATOM 2270 O O . VAL B 1 101 ? 26.907 41.879 -5.202 1.00 13.08 124 VAL B O 1
ATOM 2274 N N . THR B 1 102 ? 27.579 40.189 -3.825 1.00 11.11 125 THR B N 1
ATOM 2275 C CA . THR B 1 102 ? 28.766 40.866 -3.320 1.00 11.79 125 THR B CA 1
ATOM 2276 C C . THR B 1 102 ? 29.960 40.019 -3.669 1.00 14.17 125 THR B C 1
ATOM 2277 O O . THR B 1 102 ? 30.056 38.872 -3.219 1.00 14.13 125 THR B O 1
ATOM 2281 N N . CYS B 1 103 ? 30.874 40.585 -4.474 1.00 12.27 126 CYS B N 1
ATOM 2282 C CA . CYS B 1 103 ? 32.016 39.857 -4.997 1.00 12.31 126 CYS B CA 1
ATOM 2283 C C . CYS B 1 103 ? 33.270 40.204 -4.248 1.00 15.28 126 CYS B C 1
ATOM 2284 O O . CYS B 1 103 ? 33.573 41.387 -4.050 1.00 16.29 126 CYS B O 1
ATOM 2287 N N . LYS B 1 104 ? 34.069 39.167 -3.943 1.00 13.99 127 LYS B N 1
ATOM 2288 C CA . LYS B 1 104 ? 35.349 39.323 -3.272 1.00 14.28 127 LYS B CA 1
ATOM 2289 C C . LYS B 1 104 ? 36.362 38.426 -3.972 1.00 15.23 127 LYS B C 1
ATOM 2290 O O . LYS B 1 104 ? 35.973 37.644 -4.840 1.00 15.59 127 LYS B O 1
ATOM 2296 N N . PRO B 1 105 ? 37.663 38.527 -3.651 1.00 15.04 128 PRO B N 1
ATOM 2297 C CA . PRO B 1 105 ? 38.646 37.646 -4.308 1.00 15.07 128 PRO B CA 1
ATOM 2298 C C . PRO B 1 105 ? 38.384 36.190 -3.944 1.00 18.73 128 PRO B C 1
ATOM 2299 O O . PRO B 1 105 ? 38.535 35.801 -2.791 1.00 20.65 128 PRO B O 1
ATOM 2303 N N . GLY B 1 106 ? 37.970 35.408 -4.931 1.00 15.82 129 GLY B N 1
ATOM 2304 C CA . GLY B 1 106 ? 37.731 33.983 -4.734 1.00 16.79 129 GLY B CA 1
ATOM 2305 C C . GLY B 1 106 ? 36.403 33.594 -4.106 1.00 19.03 129 GLY B C 1
ATOM 2306 O O . GLY B 1 106 ? 36.201 32.411 -3.806 1.00 17.46 129 GLY B O 1
ATOM 2307 N N . ASN B 1 107 ? 35.475 34.559 -3.896 1.00 13.94 130 ASN B N 1
ATOM 2308 C CA . ASN B 1 107 ? 34.220 34.159 -3.293 1.00 13.60 130 ASN B CA 1
ATOM 2309 C C . ASN B 1 107 ? 33.149 35.181 -3.538 1.00 14.50 130 ASN B C 1
ATOM 2310 O O . ASN B 1 107 ? 33.424 36.319 -3.951 1.00 13.79 130 ASN B O 1
ATOM 2315 N N A CYS B 1 108 ? 31.888 34.719 -3.375 0.70 12.35 131 CYS B N 1
ATOM 2316 N N B CYS B 1 108 ? 31.926 34.822 -3.227 0.30 9.59 131 CYS B N 1
ATOM 2317 C CA A CYS B 1 108 ? 30.702 35.476 -3.725 0.70 11.98 131 CYS B CA 1
ATOM 2318 C CA B CYS B 1 108 ? 30.886 35.810 -3.288 0.30 7.85 131 CYS B CA 1
ATOM 2319 C C A CYS B 1 108 ? 29.558 35.239 -2.728 0.70 13.02 131 CYS B C 1
ATOM 2320 C C B CYS B 1 108 ? 29.753 35.385 -2.421 0.30 11.24 131 CYS B C 1
ATOM 2321 O O A CYS B 1 108 ? 29.268 34.078 -2.444 0.70 12.85 131 CYS B O 1
ATOM 2322 O O B CYS B 1 108 ? 29.692 34.262 -1.899 0.30 9.64 131 CYS B O 1
ATOM 2327 N N . LEU B 1 109 ? 28.881 36.334 -2.244 1.00 10.93 132 LEU B N 1
ATOM 2328 C CA . LEU B 1 109 ? 27.686 36.228 -1.416 1.00 10.74 132 LEU B CA 1
ATOM 2329 C C . LEU B 1 109 ? 26.491 36.663 -2.251 1.00 13.50 132 LEU B C 1
ATOM 2330 O O . LEU B 1 109 ? 26.544 37.723 -2.894 1.00 12.65 132 LEU B O 1
ATOM 2335 N N . VAL B 1 110 ? 25.394 35.881 -2.206 1.00 10.38 133 VAL B N 1
ATOM 2336 C CA . VAL B 1 110 ? 24.137 36.231 -2.884 1.00 9.52 133 VAL B CA 1
ATOM 2337 C C . VAL B 1 110 ? 23.041 36.337 -1.827 1.00 10.56 133 VAL B C 1
ATOM 2338 O O . VAL B 1 110 ? 22.922 35.428 -0.990 1.00 11.15 133 VAL B O 1
ATOM 2342 N N . GLU B 1 111 ? 22.266 37.447 -1.863 1.00 9.74 134 GLU B N 1
ATOM 2343 C CA . GLU B 1 111 ? 21.221 37.685 -0.870 1.00 9.90 134 GLU B CA 1
ATOM 2344 C C . GLU B 1 111 ? 19.913 38.012 -1.547 1.00 12.60 134 GLU B C 1
ATOM 2345 O O . GLU B 1 111 ? 19.885 38.840 -2.471 1.00 11.70 134 GLU B O 1
ATOM 2351 N N . LEU B 1 112 ? 18.841 37.366 -1.073 1.00 10.44 135 LEU B N 1
ATOM 2352 C CA A LEU B 1 112 ? 17.466 37.645 -1.524 0.70 10.59 135 LEU B CA 1
ATOM 2353 C CA B LEU B 1 112 ? 17.463 37.582 -1.515 0.30 10.62 135 LEU B CA 1
ATOM 2354 C C . LEU B 1 112 ? 16.744 38.329 -0.387 1.00 12.70 135 LEU B C 1
ATOM 2355 O O . LEU B 1 112 ? 16.675 37.785 0.734 1.00 12.00 135 LEU B O 1
ATOM 2364 N N . GLU B 1 113 ? 16.303 39.570 -0.631 1.00 11.01 136 GLU B N 1
ATOM 2365 C CA . GLU B 1 113 ? 15.690 40.428 0.396 1.00 10.58 136 GLU B CA 1
ATOM 2366 C C . GLU B 1 113 ? 14.363 41.021 -0.052 1.00 10.64 136 GLU B C 1
ATOM 2367 O O . GLU B 1 113 ? 13.991 40.936 -1.226 1.00 10.98 136 GLU B O 1
ATOM 2373 N N . LYS B 1 114 ? 13.658 41.645 0.903 1.00 10.65 137 LYS B N 1
ATOM 2374 C CA . LYS B 1 114 ? 12.382 42.314 0.678 1.00 10.37 137 LYS B CA 1
ATOM 2375 C C . LYS B 1 114 ? 11.436 41.420 -0.124 1.00 12.45 137 LYS B C 1
ATOM 2376 O O . LYS B 1 114 ? 10.961 41.778 -1.204 1.00 12.54 137 LYS B O 1
ATOM 2382 N N . ILE B 1 115 ? 11.193 40.209 0.414 1.00 11.38 138 ILE B N 1
ATOM 2383 C CA A ILE B 1 115 ? 10.331 39.220 -0.219 0.70 10.68 138 ILE B CA 1
ATOM 2384 C CA B ILE B 1 115 ? 10.326 39.247 -0.267 0.30 10.29 138 ILE B CA 1
ATOM 2385 C C . ILE B 1 115 ? 8.867 39.663 -0.027 1.00 12.88 138 ILE B C 1
ATOM 2386 O O . ILE B 1 115 ? 8.396 39.759 1.128 1.00 13.39 138 ILE B O 1
ATOM 2395 N N . ARG B 1 116 ? 8.175 39.953 -1.138 1.00 12.00 139 ARG B N 1
ATOM 2396 C CA . ARG B 1 116 ? 6.799 40.422 -1.086 1.00 12.45 139 ARG B CA 1
ATOM 2397 C C . ARG B 1 116 ? 5.945 39.614 -2.021 1.00 14.45 139 ARG B C 1
ATOM 2398 O O . ARG B 1 116 ? 6.316 39.407 -3.180 1.00 15.29 139 ARG B O 1
ATOM 2406 N N . PHE B 1 117 ? 4.789 39.175 -1.526 1.00 11.69 140 PHE B N 1
ATOM 2407 C CA . PHE B 1 117 ? 3.888 38.364 -2.321 1.00 11.36 140 PHE B CA 1
ATOM 2408 C C . PHE B 1 117 ? 2.668 39.131 -2.788 1.00 13.41 140 PHE B C 1
ATOM 2409 O O . PHE B 1 117 ? 2.150 39.964 -2.038 1.00 13.79 140 PHE B O 1
ATOM 2417 N N . THR B 1 118 ? 2.160 38.795 -3.988 1.00 12.29 141 THR B N 1
ATOM 2418 C CA . THR B 1 118 ? 0.896 39.349 -4.500 1.00 12.24 141 THR B CA 1
ATOM 2419 C C . THR B 1 118 ? 0.066 38.142 -4.896 1.00 15.84 141 THR B C 1
ATOM 2420 O O . THR B 1 118 ? 0.411 37.447 -5.861 1.00 15.76 141 THR B O 1
ATOM 2424 N N . TYR B 1 119 ? -0.997 37.867 -4.119 1.00 12.65 142 TYR B N 1
ATOM 2425 C CA . TYR B 1 119 ? -1.820 36.677 -4.326 1.00 11.74 142 TYR B CA 1
ATOM 2426 C C . TYR B 1 119 ? -3.200 37.047 -4.869 1.00 14.89 142 TYR B C 1
ATOM 2427 O O . TYR B 1 119 ? -3.779 38.042 -4.405 1.00 16.05 142 TYR B O 1
ATOM 2436 N N . ARG B 1 120 ? -3.710 36.281 -5.861 1.00 12.98 143 ARG B N 1
ATOM 2437 C CA . ARG B 1 120 ? -5.036 36.542 -6.458 1.00 14.71 143 ARG B CA 1
ATOM 2438 C C . ARG B 1 120 ? -5.116 37.976 -7.015 1.00 18.50 143 ARG B C 1
ATOM 2439 O O . ARG B 1 120 ? -6.166 38.645 -6.926 1.00 19.29 143 ARG B O 1
ATOM 2447 N N . GLU B 1 121 ? -3.977 38.436 -7.581 1.00 16.15 144 GLU B N 1
ATOM 2448 C CA . GLU B 1 121 ? -3.780 39.726 -8.258 1.00 17.47 144 GLU B CA 1
ATOM 2449 C C . GLU B 1 121 ? -3.765 40.937 -7.338 1.00 19.83 144 GLU B C 1
ATOM 2450 O O . GLU B 1 121 ? -3.110 41.925 -7.686 1.00 20.88 144 GLU B O 1
ATOM 2456 N N . THR B 1 122 ? -4.437 40.888 -6.172 1.00 17.16 145 THR B N 1
ATOM 2457 C CA . THR B 1 122 ? -4.532 42.081 -5.322 1.00 18.23 145 THR B CA 1
ATOM 2458 C C . THR B 1 122 ? -4.117 41.923 -3.862 1.00 21.02 145 THR B C 1
ATOM 2459 O O . THR B 1 122 ? -3.992 42.944 -3.170 1.00 21.99 145 THR B O 1
ATOM 2463 N N . GLU B 1 123 ? -3.922 40.686 -3.368 1.00 16.07 146 GLU B N 1
ATOM 2464 C CA . GLU B 1 123 ? -3.627 40.510 -1.940 1.00 15.50 146 GLU B CA 1
ATOM 2465 C C . GLU B 1 123 ? -2.116 40.617 -1.687 1.00 17.95 146 GLU B C 1
ATOM 2466 O O . GLU B 1 123 ? -1.343 39.803 -2.194 1.00 17.45 146 GLU B O 1
ATOM 2472 N N . LYS B 1 124 ? -1.702 41.617 -0.892 1.00 16.44 147 LYS B N 1
ATOM 2473 C CA . LYS B 1 124 ? -0.287 41.894 -0.641 1.00 15.69 147 LYS B CA 1
ATOM 2474 C C . LYS B 1 124 ? 0.135 41.323 0.694 1.00 18.63 147 LYS B C 1
ATOM 2475 O O . LYS B 1 124 ? -0.404 41.708 1.742 1.00 19.19 147 LYS B O 1
ATOM 2481 N N . TYR B 1 125 ? 1.128 40.410 0.669 1.00 14.73 148 TYR B N 1
ATOM 2482 C CA . TYR B 1 125 ? 1.616 39.782 1.893 1.00 14.34 148 TYR B CA 1
ATOM 2483 C C . TYR B 1 125 ? 3.114 39.995 2.036 1.00 17.86 148 TYR B C 1
ATOM 2484 O O . TYR B 1 125 ? 3.843 39.866 1.043 1.00 17.02 148 TYR B O 1
ATOM 2493 N N . LYS B 1 126 ? 3.582 40.309 3.253 1.00 15.00 149 LYS B N 1
ATOM 2494 C CA . LYS B 1 126 ? 5.018 40.464 3.470 1.00 15.37 149 LYS B CA 1
ATOM 2495 C C . LYS B 1 126 ? 5.570 39.161 4.014 1.00 17.77 149 LYS B C 1
ATOM 2496 O O . LYS B 1 126 ? 4.936 38.572 4.900 1.00 17.41 149 LYS B O 1
ATOM 2502 N N . ALA B 1 127 ? 6.775 38.721 3.555 1.00 14.18 150 ALA B N 1
ATOM 2503 C CA . ALA B 1 127 ? 7.332 37.472 4.082 1.00 14.67 150 ALA B CA 1
ATOM 2504 C C . ALA B 1 127 ? 7.465 37.505 5.610 1.00 17.33 150 ALA B C 1
ATOM 2505 O O . ALA B 1 127 ? 7.269 36.482 6.253 1.00 16.58 150 ALA B O 1
ATOM 2507 N N . GLU B 1 128 ? 7.779 38.693 6.191 1.00 15.10 151 GLU B N 1
ATOM 2508 C CA . GLU B 1 128 ? 7.972 38.849 7.638 1.00 15.88 151 GLU B CA 1
ATOM 2509 C C . GLU B 1 128 ? 6.724 38.443 8.434 1.00 22.99 151 GLU B C 1
ATOM 2510 O O . GLU B 1 128 ? 6.846 38.050 9.600 1.00 24.10 151 GLU B O 1
ATOM 2516 N N . GLU B 1 129 ? 5.545 38.548 7.818 1.00 19.93 152 GLU B N 1
ATOM 2517 C CA . GLU B 1 129 ? 4.283 38.247 8.506 1.00 21.99 152 GLU B CA 1
ATOM 2518 C C . GLU B 1 129 ? 3.658 36.920 8.028 1.00 25.47 152 GLU B C 1
ATOM 2519 O O . GLU B 1 129 ? 2.581 36.551 8.509 1.00 26.16 152 GLU B O 1
ATOM 2525 N N . TRP B 1 130 ? 4.327 36.181 7.118 1.00 19.22 153 TRP B N 1
ATOM 2526 C CA . TRP B 1 130 ? 3.749 34.981 6.545 1.00 18.99 153 TRP B CA 1
ATOM 2527 C C . TRP B 1 130 ? 4.595 33.744 6.665 1.00 22.18 153 TRP B C 1
ATOM 2528 O O . TRP B 1 130 ? 4.025 32.659 6.801 1.00 23.81 153 TRP B O 1
ATOM 2539 N N . ILE B 1 131 ? 5.926 33.862 6.492 1.00 15.16 154 ILE B N 1
ATOM 2540 C CA . ILE B 1 131 ? 6.727 32.642 6.432 1.00 13.37 154 ILE B CA 1
ATOM 2541 C C . ILE B 1 131 ? 7.781 32.515 7.532 1.00 16.25 154 ILE B C 1
ATOM 2542 O O . ILE B 1 131 ? 8.523 31.528 7.547 1.00 15.50 154 ILE B O 1
ATOM 2547 N N . THR B 1 132 ? 7.871 33.497 8.419 1.00 15.16 155 THR B N 1
ATOM 2548 C CA . THR B 1 132 ? 8.847 33.434 9.501 1.00 15.12 155 THR B CA 1
ATOM 2549 C C . THR B 1 132 ? 8.479 32.351 10.513 1.00 19.07 155 THR B C 1
ATOM 2550 O O . THR B 1 132 ? 7.314 31.960 10.595 1.00 18.04 155 THR B O 1
ATOM 2554 N N . ASP B 1 133 ? 9.472 31.898 11.308 1.00 17.25 156 ASP B N 1
ATOM 2555 C CA . ASP B 1 133 ? 9.248 30.865 12.336 1.00 18.63 156 ASP B CA 1
ATOM 2556 C C . ASP B 1 133 ? 8.067 31.200 13.250 1.00 22.99 156 ASP B C 1
ATOM 2557 O O . ASP B 1 133 ? 7.287 30.305 13.578 1.00 22.15 156 ASP B O 1
ATOM 2562 N N . LYS B 1 134 ? 7.948 32.483 13.655 1.00 22.08 157 LYS B N 1
ATOM 2563 C CA . LYS B 1 134 ? 6.905 33.016 14.556 1.00 24.08 157 LYS B CA 1
ATOM 2564 C C . LYS B 1 134 ? 5.490 32.670 14.080 1.00 27.42 157 LYS B C 1
ATOM 2565 O O . LYS B 1 134 ? 4.617 32.350 14.902 1.00 28.32 157 LYS B O 1
ATOM 2571 N N . TYR B 1 135 ? 5.258 32.742 12.759 1.00 21.92 158 TYR B N 1
ATOM 2572 C CA . TYR B 1 135 ? 3.938 32.497 12.204 1.00 22.41 158 TYR B CA 1
ATOM 2573 C C . TYR B 1 135 ? 3.798 31.161 11.515 1.00 23.82 158 TYR B C 1
ATOM 2574 O O . TYR B 1 135 ? 2.712 30.596 11.573 1.00 23.33 158 TYR B O 1
ATOM 2583 N N . ALA B 1 136 ? 4.865 30.649 10.872 1.00 20.09 159 ALA B N 1
ATOM 2584 C CA . ALA B 1 136 ? 4.754 29.466 10.018 1.00 18.99 159 ALA B CA 1
ATOM 2585 C C . ALA B 1 136 ? 5.261 28.160 10.636 1.00 21.72 159 ALA B C 1
ATOM 2586 O O . ALA B 1 136 ? 5.110 27.113 10.008 1.00 20.22 159 ALA B O 1
ATOM 2588 N N . LEU B 1 137 ? 5.842 28.212 11.839 1.00 21.36 160 LEU B N 1
ATOM 2589 C CA . LEU B 1 137 ? 6.201 27.013 12.598 1.00 21.79 160 LEU B CA 1
ATOM 2590 C C . LEU B 1 137 ? 5.313 26.954 13.819 1.00 27.74 160 LEU B C 1
ATOM 2591 O O . LEU B 1 137 ? 4.882 28.007 14.304 1.00 25.76 160 LEU B O 1
ATOM 2596 N N . ASN B 1 138 ? 5.070 25.744 14.349 1.00 27.55 161 ASN B N 1
ATOM 2597 C CA . ASN B 1 138 ? 4.309 25.613 15.599 1.00 29.40 161 ASN B CA 1
ATOM 2598 C C . ASN B 1 138 ? 5.166 26.180 16.757 1.00 34.34 161 ASN B C 1
ATOM 2599 O O . ASN B 1 138 ? 6.329 26.546 16.541 1.00 32.71 161 ASN B O 1
ATOM 2604 N N . LYS B 1 139 ? 4.590 26.291 17.971 1.00 33.78 162 LYS B N 1
ATOM 2605 C CA . LYS B 1 139 ? 5.275 26.828 19.155 1.00 34.94 162 LYS B CA 1
ATOM 2606 C C . LYS B 1 139 ? 6.590 26.076 19.441 1.00 38.15 162 LYS B C 1
ATOM 2607 O O . LYS B 1 139 ? 7.607 26.711 19.725 1.00 38.25 162 LYS B O 1
ATOM 2609 N N . ALA B 1 140 ? 6.570 24.742 19.290 1.00 34.65 163 ALA B N 1
ATOM 2610 C CA . ALA B 1 140 ? 7.718 23.863 19.507 1.00 35.93 163 ALA B CA 1
ATOM 2611 C C . ALA B 1 140 ? 8.785 24.019 18.414 1.00 40.65 163 ALA B C 1
ATOM 2612 O O . ALA B 1 140 ? 9.927 23.591 18.620 1.00 41.39 163 ALA B O 1
ATOM 2614 N N . LYS B 1 141 ? 8.409 24.629 17.253 1.00 35.23 164 LYS B N 1
ATOM 2615 C CA . LYS B 1 141 ? 9.255 24.859 16.073 1.00 33.66 164 LYS B CA 1
ATOM 2616 C C . LYS B 1 141 ? 9.717 23.498 15.491 1.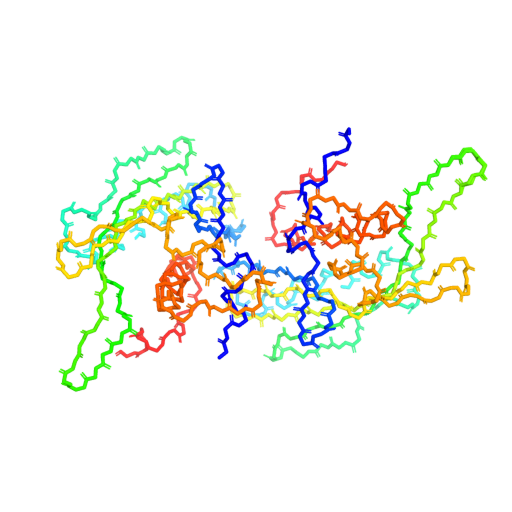00 36.39 164 LYS B C 1
ATOM 2617 O O . LYS B 1 141 ? 10.836 23.369 14.986 1.00 36.06 164 LYS B O 1
ATOM 2623 N N . THR B 1 142 ? 8.804 22.501 15.526 1.00 31.66 165 THR B N 1
ATOM 2624 C CA . THR B 1 142 ? 9.051 21.132 15.064 1.00 30.81 165 THR B CA 1
ATOM 2625 C C . THR B 1 142 ? 8.239 20.757 13.839 1.00 33.64 165 THR B C 1
ATOM 2626 O O . THR B 1 142 ? 8.534 19.741 13.205 1.00 31.63 165 THR B O 1
ATOM 2630 N N . LYS B 1 143 ? 7.191 21.552 13.516 1.00 30.90 166 LYS B N 1
ATOM 2631 C CA . LYS B 1 143 ? 6.289 21.296 12.391 1.00 29.93 166 LYS B CA 1
ATOM 2632 C C . LYS B 1 143 ? 5.860 22.592 11.712 1.00 29.73 166 LYS B C 1
ATOM 2633 O O . LYS B 1 143 ? 5.823 23.633 12.360 1.00 29.35 166 LYS B O 1
ATOM 2636 N N . LEU B 1 144 ? 5.471 22.509 10.440 1.00 26.13 167 LEU B N 1
ATOM 2637 C CA . LEU B 1 144 ? 4.940 23.653 9.698 1.00 24.00 167 LEU B CA 1
ATOM 2638 C C . LEU B 1 144 ? 3.474 23.880 10.022 1.00 27.78 167 LEU B C 1
ATOM 2639 O O . LEU B 1 144 ? 2.695 22.919 10.071 1.00 28.11 167 LEU B O 1
ATOM 2644 N N . VAL B 1 145 ? 3.076 25.151 10.177 1.00 22.78 168 VAL B N 1
ATOM 2645 C CA . VAL B 1 145 ? 1.671 25.524 10.347 1.00 22.52 168 VAL B CA 1
ATOM 2646 C C . VAL B 1 145 ? 0.986 25.224 9.014 1.00 24.38 168 VAL B C 1
ATOM 2647 O O . VAL B 1 145 ? 1.418 25.714 7.967 1.00 20.95 168 VAL B O 1
ATOM 2651 N N . ARG B 1 146 ? -0.064 24.400 9.048 1.00 22.90 169 ARG B N 1
ATOM 2652 C CA . ARG B 1 146 ? -0.744 23.927 7.844 1.00 23.31 169 ARG B CA 1
ATOM 2653 C C . ARG B 1 146 ? -1.121 25.012 6.825 1.00 26.34 169 ARG B C 1
ATOM 2654 O O . ARG B 1 146 ? -0.766 24.865 5.651 1.00 24.87 169 ARG B O 1
ATOM 2662 N N . GLY B 1 147 ? -1.827 26.059 7.259 1.00 23.65 170 GLY B N 1
ATOM 2663 C CA . GLY B 1 147 ? -2.292 27.117 6.359 1.00 22.74 170 GLY B CA 1
ATOM 2664 C C . GLY B 1 147 ? -1.192 27.952 5.717 1.00 24.94 170 GLY B C 1
ATOM 2665 O O . GLY B 1 147 ? -1.421 28.605 4.697 1.00 25.51 170 GLY B O 1
ATOM 2666 N N . LEU B 1 148 ? 0.011 27.892 6.270 1.00 19.67 171 LEU B N 1
ATOM 2667 C CA . LEU B 1 148 ? 1.154 28.652 5.745 1.00 18.26 171 LEU B CA 1
ATOM 2668 C C . LEU B 1 148 ? 2.233 27.765 5.117 1.00 19.81 171 LEU B C 1
ATOM 2669 O O . LEU B 1 148 ? 3.209 28.291 4.580 1.00 17.24 171 LEU B O 1
ATOM 2674 N N . ALA B 1 149 ? 2.045 26.436 5.147 1.00 17.06 172 ALA B N 1
ATOM 2675 C CA . ALA B 1 149 ? 3.058 25.496 4.691 1.00 16.64 172 ALA B CA 1
ATOM 2676 C C . ALA B 1 149 ? 3.442 25.723 3.237 1.00 16.89 172 ALA B C 1
ATOM 2677 O O . ALA B 1 149 ? 4.633 25.724 2.925 1.00 16.26 172 ALA B O 1
ATOM 2679 N N . LYS B 1 150 ? 2.458 25.965 2.361 1.00 13.90 173 LYS B N 1
ATOM 2680 C CA . LYS B 1 150 ? 2.800 26.147 0.948 1.00 12.89 173 LYS B CA 1
ATOM 2681 C C . LYS B 1 150 ? 3.636 27.402 0.750 1.00 14.58 173 LYS B C 1
ATOM 2682 O O . LYS B 1 150 ? 4.549 27.413 -0.087 1.00 13.72 173 LYS B O 1
ATOM 2688 N N . TRP B 1 151 ? 3.333 28.453 1.543 1.00 12.33 174 TRP B N 1
ATOM 2689 C CA . TRP B 1 151 ? 4.055 29.721 1.460 1.00 11.79 174 TRP B CA 1
ATOM 2690 C C . TRP B 1 151 ? 5.516 29.517 1.868 1.00 11.70 174 TRP B C 1
ATOM 2691 O O . TRP B 1 151 ? 6.443 29.947 1.163 1.00 12.84 174 TRP B O 1
ATOM 2702 N N . ARG B 1 152 ? 5.723 28.881 3.031 1.00 11.24 175 ARG B N 1
ATOM 2703 C CA . ARG B 1 152 ? 7.083 28.695 3.520 1.00 12.35 175 ARG B CA 1
ATOM 2704 C C . ARG B 1 152 ? 7.869 27.697 2.651 1.00 14.94 175 ARG B C 1
ATOM 2705 O O . ARG B 1 152 ? 8.997 27.977 2.267 1.00 14.02 175 ARG B O 1
ATOM 2713 N N . ARG B 1 153 ? 7.274 26.533 2.335 1.00 13.06 176 ARG B N 1
ATOM 2714 C CA . ARG B 1 153 ? 8.015 25.558 1.543 1.00 13.76 176 ARG B CA 1
ATOM 2715 C C . ARG B 1 153 ? 8.418 26.096 0.187 1.00 13.56 176 ARG B C 1
ATOM 2716 O O . ARG B 1 153 ? 9.580 25.928 -0.229 1.00 13.81 176 ARG B O 1
ATOM 2724 N N . LYS B 1 154 ? 7.458 26.705 -0.536 1.00 11.10 177 LYS B N 1
ATOM 2725 C CA A LYS B 1 154 ? 7.748 27.136 -1.901 0.50 10.58 177 LYS B CA 1
ATOM 2726 C CA B LYS B 1 154 ? 7.769 27.118 -1.897 0.50 10.44 177 LYS B CA 1
ATOM 2727 C C . LYS B 1 154 ? 8.660 28.362 -1.933 1.00 12.31 177 LYS B C 1
ATOM 2728 O O . LYS B 1 154 ? 9.439 28.503 -2.892 1.00 13.23 177 LYS B O 1
ATOM 2739 N N . THR B 1 155 ? 8.612 29.225 -0.880 1.00 10.56 178 THR B N 1
ATOM 2740 C CA . THR B 1 155 ? 9.540 30.360 -0.918 1.00 10.06 178 THR B CA 1
ATOM 2741 C C . THR B 1 155 ? 10.989 29.848 -0.657 1.00 11.89 178 THR B C 1
ATOM 2742 O O . THR B 1 155 ? 11.946 30.295 -1.307 1.00 11.66 178 THR B O 1
ATOM 2746 N N . VAL B 1 156 ? 11.129 28.896 0.298 1.00 10.34 179 VAL B N 1
ATOM 2747 C CA . VAL B 1 156 ? 12.446 28.294 0.541 1.00 10.39 179 VAL B CA 1
ATOM 2748 C C . VAL B 1 156 ? 12.940 27.596 -0.744 1.00 12.29 179 VAL B C 1
ATOM 2749 O O . VAL B 1 156 ? 14.112 27.759 -1.136 1.00 13.31 179 VAL B O 1
ATOM 2753 N N . ASP B 1 157 ? 12.034 26.848 -1.416 1.00 10.57 180 ASP B N 1
ATOM 2754 C CA . ASP B 1 157 ? 12.422 26.163 -2.644 1.00 11.00 180 ASP B CA 1
ATOM 2755 C C . ASP B 1 157 ? 12.818 27.158 -3.753 1.00 11.96 180 ASP B C 1
ATOM 2756 O O . ASP B 1 157 ? 13.752 26.891 -4.526 1.00 13.19 180 ASP B O 1
ATOM 2761 N N . PHE B 1 158 ? 12.119 28.319 -3.810 1.00 10.55 181 PHE B N 1
ATOM 2762 C CA . PHE B 1 158 ? 12.437 29.347 -4.799 1.00 9.91 181 PHE B CA 1
ATOM 2763 C C . PHE B 1 158 ? 13.832 29.908 -4.526 1.00 11.05 181 PHE B C 1
ATOM 2764 O O . PHE B 1 158 ? 14.637 30.040 -5.455 1.00 12.10 181 PHE B O 1
ATOM 2772 N N . ALA B 1 159 ? 14.127 30.225 -3.244 1.00 10.75 182 ALA B N 1
ATOM 2773 C CA . ALA B 1 159 ? 15.470 30.729 -2.921 1.00 11.02 182 ALA B CA 1
ATOM 2774 C C . ALA B 1 159 ? 16.526 29.677 -3.292 1.00 12.09 182 ALA B C 1
ATOM 2775 O O . ALA B 1 159 ? 17.519 30.019 -3.930 1.00 12.84 182 ALA B O 1
ATOM 2777 N N . ASP B 1 160 ? 16.270 28.392 -2.966 1.00 11.13 183 ASP B N 1
ATOM 2778 C CA . ASP B 1 160 ? 17.238 27.350 -3.319 1.00 11.14 183 ASP B CA 1
ATOM 2779 C C . ASP B 1 160 ? 17.411 27.252 -4.842 1.00 12.99 183 ASP B C 1
ATOM 2780 O O . ASP B 1 160 ? 18.531 26.994 -5.306 1.00 13.03 183 ASP B O 1
ATOM 2785 N N . ASP B 1 161 ? 16.323 27.452 -5.621 1.00 10.89 184 ASP B N 1
ATOM 2786 C CA . ASP B 1 161 ? 16.412 27.389 -7.075 1.00 11.20 184 ASP B CA 1
ATOM 2787 C C . ASP B 1 161 ? 17.255 28.544 -7.613 1.00 12.14 184 ASP B C 1
ATOM 2788 O O . ASP B 1 161 ? 18.079 28.349 -8.514 1.00 13.21 184 ASP B O 1
ATOM 2801 N N . PHE B 1 163 ? 19.669 30.026 -5.943 1.00 10.55 186 PHE B N 1
ATOM 2802 C CA . PHE B 1 163 ? 21.068 29.752 -5.611 1.00 9.98 186 PHE B CA 1
ATOM 2803 C C . PHE B 1 163 ? 21.660 28.648 -6.490 1.00 13.11 186 PHE B C 1
ATOM 2804 O O . PHE B 1 163 ? 22.874 28.654 -6.734 1.00 13.36 186 PHE B O 1
ATOM 2820 N N . ASP B 1 165 ? 20.772 28.395 -9.683 1.00 10.82 188 ASP B N 1
ATOM 2821 C CA . ASP B 1 165 ? 21.086 29.160 -10.897 1.00 10.37 188 ASP B CA 1
ATOM 2822 C C . ASP B 1 165 ? 22.479 29.805 -10.784 1.00 12.25 188 ASP B C 1
ATOM 2823 O O . ASP B 1 165 ? 23.275 29.764 -11.730 1.00 12.81 188 ASP B O 1
ATOM 2828 N N . VAL B 1 166 ? 22.793 30.346 -9.590 1.00 10.54 189 VAL B N 1
ATOM 2829 C CA . VAL B 1 166 ? 24.116 30.964 -9.386 1.00 10.52 189 VAL B CA 1
ATOM 2830 C C . VAL B 1 166 ? 25.219 29.884 -9.429 1.00 12.29 189 VAL B C 1
ATOM 2831 O O . VAL B 1 166 ? 26.223 30.070 -10.118 1.00 13.05 189 VAL B O 1
ATOM 2835 N N . ALA B 1 167 ? 25.002 28.744 -8.727 1.00 10.76 190 ALA B N 1
ATOM 2836 C CA . ALA B 1 167 ? 26.000 27.671 -8.762 1.00 10.81 190 ALA B CA 1
ATOM 2837 C C . ALA B 1 167 ? 26.300 27.251 -10.215 1.00 13.01 190 ALA B C 1
ATOM 2838 O O . ALA B 1 167 ? 27.475 27.089 -10.593 1.00 13.14 190 ALA B O 1
ATOM 2840 N N . VAL B 1 168 ? 25.238 27.090 -11.021 1.00 12.06 191 VAL B N 1
ATOM 2841 C CA . VAL B 1 168 ? 25.382 26.654 -12.423 1.00 12.30 191 VAL B CA 1
ATOM 2842 C C . VAL B 1 168 ? 26.172 27.733 -13.196 1.00 13.85 191 VAL B C 1
ATOM 2843 O O . VAL B 1 168 ? 27.059 27.396 -13.986 1.00 14.96 191 VAL B O 1
ATOM 2847 N N . ALA B 1 169 ? 25.902 29.027 -12.928 1.00 12.44 192 ALA B N 1
ATOM 2848 C CA . ALA B 1 169 ? 26.661 30.085 -13.612 1.00 12.76 192 ALA B CA 1
ATOM 2849 C C . ALA B 1 169 ? 28.151 30.012 -13.259 1.00 15.53 192 ALA B C 1
ATOM 2850 O O . ALA B 1 169 ? 28.991 30.432 -14.043 1.00 16.12 192 ALA B O 1
ATOM 2852 N N . PHE B 1 170 ? 28.476 29.449 -12.064 1.00 12.83 193 PHE B N 1
ATOM 2853 C CA . PHE B 1 170 ? 29.879 29.300 -11.648 1.00 13.38 193 PHE B 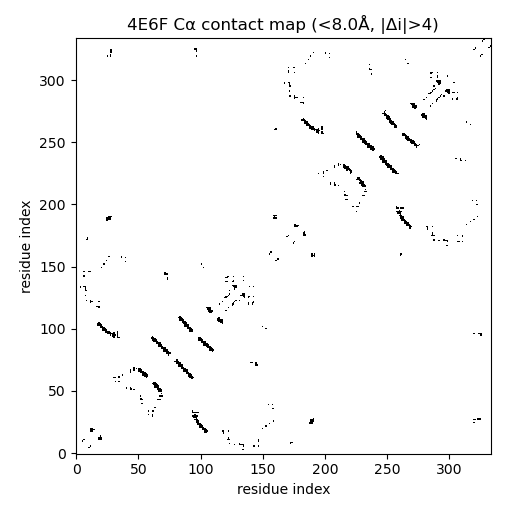CA 1
ATOM 2854 C C . PHE B 1 170 ? 30.495 27.950 -12.044 1.00 16.06 193 PHE B C 1
ATOM 2855 O O . PHE B 1 170 ? 31.669 27.700 -11.732 1.00 15.00 193 PHE B O 1
ATOM 2863 N N . GLY B 1 171 ? 29.741 27.136 -12.775 1.00 14.39 194 GLY B N 1
ATOM 2864 C CA . GLY B 1 171 ? 30.260 25.878 -13.300 1.00 15.25 194 GLY B CA 1
ATOM 2865 C C . GLY B 1 171 ? 29.695 24.596 -12.726 1.00 18.37 194 GLY B C 1
ATOM 2866 O O . GLY B 1 171 ? 30.133 23.513 -13.125 1.00 17.45 194 GLY B O 1
ATOM 2867 N N . ALA B 1 172 ? 28.747 24.678 -11.780 1.00 15.58 195 ALA B N 1
ATOM 2868 C CA . ALA B 1 172 ? 28.198 23.457 -11.212 1.00 15.78 195 ALA B CA 1
ATOM 2869 C C . ALA B 1 172 ? 27.261 22.763 -12.193 1.00 18.04 195 ALA B C 1
ATOM 2870 O O . ALA B 1 172 ? 26.602 23.436 -12.998 1.00 16.81 195 ALA B O 1
ATOM 2872 N N . PRO B 1 173 ? 27.183 21.422 -12.176 1.00 16.35 196 PRO B N 1
ATOM 2873 C CA . PRO B 1 173 ? 26.229 20.755 -13.074 1.00 16.82 196 PRO B CA 1
ATOM 2874 C C . PRO B 1 173 ? 24.794 21.055 -12.671 1.00 19.49 196 PRO B C 1
ATOM 2875 O O . PRO B 1 173 ? 24.482 21.187 -11.485 1.00 19.91 196 PRO B O 1
ATOM 2879 N N . ASP B 1 174 ? 23.927 21.197 -13.659 1.00 17.78 197 ASP B N 1
ATOM 2880 C CA . ASP B 1 174 ? 22.517 21.412 -13.392 1.00 18.72 197 ASP B CA 1
ATOM 2881 C C . ASP B 1 174 ? 21.835 20.042 -13.457 1.00 27.05 197 ASP B C 1
ATOM 2882 O O . ASP B 1 174 ? 21.721 19.462 -14.540 1.00 27.95 197 ASP B O 1
ATOM 2887 N N . THR B 1 175 ? 21.397 19.542 -12.311 1.00 27.91 198 THR B N 1
ATOM 2888 C CA . THR B 1 175 ? 20.757 18.222 -12.240 1.00 30.27 198 THR B CA 1
ATOM 2889 C C . THR B 1 175 ? 19.235 18.358 -12.052 1.00 34.04 198 THR B C 1
ATOM 2890 O O . THR B 1 175 ? 18.553 17.344 -11.865 1.00 35.51 198 THR B O 1
ATOM 2894 N N . ARG B 1 176 ? 18.692 19.597 -12.151 1.00 25.73 199 ARG B N 1
ATOM 2895 C CA . ARG B 1 176 ? 17.248 19.790 -12.024 1.00 25.15 199 ARG B CA 1
ATOM 2896 C C . ARG B 1 176 ? 16.506 19.152 -13.203 1.00 34.13 199 ARG B C 1
ATOM 2897 O O . ARG B 1 176 ? 16.911 19.352 -14.352 1.00 32.59 199 ARG B O 1
ATOM 2905 N N . PRO B 1 177 ? 15.404 18.414 -12.938 1.00 36.69 200 PRO B N 1
ATOM 2906 C CA . PRO B 1 177 ? 14.654 17.789 -14.042 1.00 39.01 200 PRO B CA 1
ATOM 2907 C C . PRO B 1 177 ? 14.128 18.820 -15.046 1.00 44.96 200 PRO B C 1
ATOM 2908 O O . PRO B 1 177 ? 14.168 18.547 -16.240 1.00 45.90 200 PRO B O 1
ATOM 2912 N N . LYS B 1 178 ? 13.722 20.024 -14.576 1.00 42.43 201 LYS B N 1
ATOM 2913 C CA . LYS B 1 178 ? 13.222 21.114 -15.432 1.00 43.22 201 LYS B CA 1
ATOM 2914 C C . LYS B 1 178 ? 14.240 21.483 -16.528 1.00 49.32 201 LYS B C 1
ATOM 2915 O O . LYS B 1 178 ? 13.843 21.695 -17.680 1.00 50.47 201 LYS B O 1
ATOM 2917 N N . THR B 1 179 ? 15.547 21.511 -16.179 1.00 45.61 202 THR B N 1
ATOM 2918 C CA . THR B 1 179 ? 16.623 21.812 -17.124 1.00 46.36 202 THR B CA 1
ATOM 2919 C C . THR B 1 179 ? 16.861 20.608 -18.070 1.00 55.31 202 THR B C 1
ATOM 2920 O O . THR B 1 179 ? 17.070 20.811 -19.271 1.00 55.49 202 THR B O 1
ATOM 2924 N N . GLU B 1 180 ? 16.824 19.368 -17.520 1.00 54.64 203 GLU B N 1
ATOM 2925 C CA . GLU B 1 180 ? 17.006 18.108 -18.264 1.00 56.67 203 GLU B CA 1
ATOM 2926 C C . GLU B 1 180 ? 15.964 17.990 -19.389 1.00 61.91 203 GLU B C 1
ATOM 2927 O O . GLU B 1 180 ? 16.270 17.449 -20.457 1.00 62.49 203 GLU B O 1
ATOM 2933 N N . LYS B 1 181 ? 14.743 18.521 -19.139 1.00 57.80 204 LYS B N 1
ATOM 2934 C CA . LYS B 1 181 ? 13.613 18.555 -20.069 1.00 76.76 204 LYS B CA 1
ATOM 2935 C C . LYS B 1 181 ? 13.833 19.634 -21.127 1.00 106.26 204 LYS B C 1
ATOM 2936 O O . LYS B 1 181 ? 13.739 19.360 -22.321 1.00 70.07 204 LYS B O 1
#

Sequence (334 aa):
KKDDTRYLVGAVPEVDGKKVVFSKEEFQIIPGSQAQIYDDTTTKKWDEERLKKENKNIDSRIVFSDEAKGTTIAGVGEEWIVFSSSSSAALLSSLDRTLVNYQITVTCKPGNCLVELLEKIRFTYRRREETEKYYKAEEEWWITDKYALNKAKTKLVRGLAKWRRKTVDFADDFDVAVAFGAPDTRPDDTTRYLVVGAVPEVDGKVVVFSSKEEFQIPGSQAQIYDTTTKWDEEERLKENKNIDSRIVFSDEAKGTIAGVGEEWIVFSSSALSSLDRTLVNYQITVTCKPGNCCLVELLEKIIRFTYRETEKYKAEEWITDKYALNKAKTKLVRGLAKWRRKKTVDFADDFDVAVAFGAPDTRPKTEK